Protein AF-A0ABD3U2C5-F1 (afdb_monomer_lite)

Sequence (299 aa):
MSDTEGASHTEGSKEGGGYVPHKVEIPHGGDENEARRAMEEARKRKEQQAAEAIAEYEEARRAEKEKETNDIEQLRQKREQRRQGRVDDEKRLQGQRAQEDARRKAEEEERKRKKQEEEEKRKAERERKRQEAMKRMGPKKPNYVITKKEDGEEVEEEEPKKEVKSKEQMEQEKRAILAQRIHPLELDSLDSAKLQEKAKSLHEHIRNLVSQQYDLQQTFQRLQYDMIEMAERARQMAKSRRALASAQVDESFDRLADKYTGAPPKIQVKSKYERDMDQQTFADKLRAFKKQMQNEDPQ

Radius of gyration: 50.18 Å; chains: 1; bounding box: 107×60×146 Å

pLDDT: mean 77.24, std 19.05, range [31.42, 97.5]

Foldseek 3Di:
DDDDDDDDDDDDDDDDDDDDDDDPDDPPDDDPPVVVVVVVVVVVVVVVVVVVVVVVVVVVVVVVVVVVVVVVVVVVVVVVVVVVVVVVVVVVVVVVVVVVVVVVVVVVVVVVVVVVVVVVVVVVVVVVVVVVVCVVVPDDDDPDDDDDDDDDDDDDPDDDPPDPPPPVNVVVVVVVVCPVVDDDDDDPPDDPVVVVVVVVVVVVVVVVVVVVVVVVVVVVVVVVVVVVVVVVVVVVVVVVVVVVVCQPFDPPDDPVCVVPVPDDTHGDPDDPPDDDDDPDDPVRVVVVVVVVVVVPPDD

Structure (mmCIF, N/CA/C/O backbone):
data_AF-A0ABD3U2C5-F1
#
_entry.id   AF-A0ABD3U2C5-F1
#
loop_
_atom_site.group_PDB
_atom_site.id
_atom_site.type_symbol
_atom_site.label_atom_id
_atom_site.label_alt_id
_atom_site.label_comp_id
_atom_site.label_asym_id
_atom_site.label_entity_id
_atom_site.label_seq_id
_atom_site.pdbx_PDB_ins_code
_atom_site.Cartn_x
_atom_site.Cartn_y
_atom_site.Cartn_z
_atom_site.occupancy
_atom_site.B_iso_or_equiv
_atom_site.auth_seq_id
_atom_site.auth_comp_id
_atom_site.auth_asym_id
_atom_site.auth_atom_id
_atom_site.pdbx_PDB_model_num
ATOM 1 N N . MET A 1 1 ? 39.229 -22.715 -34.558 1.00 46.19 1 MET A N 1
ATOM 2 C CA . MET A 1 1 ? 39.298 -23.869 -35.477 1.00 46.19 1 MET A CA 1
ATOM 3 C C . MET A 1 1 ? 39.039 -23.346 -36.874 1.00 46.19 1 MET A C 1
ATOM 5 O O . MET A 1 1 ? 38.146 -22.520 -36.997 1.00 46.19 1 MET A O 1
ATOM 9 N N . SER A 1 2 ? 39.834 -23.832 -37.829 1.00 42.22 2 SER A N 1
ATOM 10 C CA . SER A 1 2 ? 40.012 -23.425 -39.234 1.00 42.22 2 SER A CA 1
ATOM 11 C C . SER A 1 2 ? 40.926 -22.220 -39.470 1.00 42.22 2 SER A C 1
ATOM 13 O O . SER A 1 2 ? 40.484 -21.097 -39.706 1.00 42.22 2 SER A O 1
ATOM 15 N N . ASP A 1 3 ? 42.214 -22.543 -39.394 1.00 42.31 3 ASP A N 1
ATOM 16 C CA . ASP A 1 3 ? 43.357 -21.907 -40.039 1.00 42.31 3 ASP A CA 1
ATOM 17 C C . ASP A 1 3 ? 43.159 -21.745 -41.554 1.00 42.31 3 ASP A C 1
ATOM 19 O O . ASP A 1 3 ? 42.653 -22.657 -42.204 1.00 42.31 3 ASP A O 1
ATOM 23 N N . THR A 1 4 ? 43.661 -20.647 -42.123 1.00 48.84 4 THR A N 1
ATOM 24 C CA . THR A 1 4 ? 44.307 -20.681 -43.444 1.00 48.84 4 THR A CA 1
ATOM 25 C C . THR A 1 4 ? 45.455 -19.681 -43.464 1.00 48.84 4 THR A C 1
ATOM 27 O O . THR A 1 4 ? 45.284 -18.496 -43.177 1.00 48.84 4 THR A O 1
ATOM 30 N N . GLU A 1 5 ? 46.621 -20.238 -43.752 1.00 41.81 5 GLU A N 1
ATOM 31 C CA . GLU A 1 5 ? 47.969 -19.704 -43.653 1.00 41.81 5 GLU A CA 1
ATOM 32 C C . GLU A 1 5 ? 48.282 -18.635 -44.710 1.00 41.81 5 GLU A C 1
ATOM 34 O O . GLU A 1 5 ? 47.681 -18.575 -45.783 1.00 41.81 5 GLU A O 1
ATOM 39 N N . GLY A 1 6 ? 49.269 -17.792 -44.396 1.00 37.66 6 GLY A N 1
ATOM 40 C CA . GLY A 1 6 ? 49.874 -16.873 -45.348 1.00 37.66 6 GLY A CA 1
ATOM 41 C C . GLY A 1 6 ? 50.793 -17.579 -46.345 1.00 37.66 6 GLY A C 1
ATOM 42 O O . GLY A 1 6 ? 51.400 -18.602 -46.043 1.00 37.66 6 GLY A O 1
ATOM 43 N N . ALA A 1 7 ? 50.954 -16.973 -47.520 1.00 38.31 7 ALA A N 1
ATOM 44 C CA . ALA A 1 7 ? 52.012 -17.320 -48.458 1.00 38.31 7 ALA A CA 1
ATOM 45 C C . ALA A 1 7 ? 52.662 -16.038 -48.993 1.00 38.31 7 ALA A C 1
ATOM 47 O O . ALA A 1 7 ? 52.123 -15.339 -49.850 1.00 38.31 7 ALA A O 1
ATOM 48 N N . SER A 1 8 ? 53.837 -15.737 -48.445 1.00 37.31 8 SER A N 1
ATOM 49 C CA . SER A 1 8 ? 54.838 -14.834 -48.998 1.00 37.31 8 SER A CA 1
ATOM 50 C C . SER A 1 8 ? 55.438 -15.458 -50.262 1.00 37.31 8 SER A C 1
ATOM 52 O O . SER A 1 8 ? 55.924 -16.588 -50.241 1.00 37.31 8 SER A O 1
ATOM 54 N N . HIS A 1 9 ? 55.412 -14.730 -51.378 1.00 31.42 9 HIS A N 1
ATOM 55 C CA . HIS A 1 9 ? 56.110 -15.144 -52.593 1.00 31.42 9 HIS A CA 1
ATOM 56 C C . HIS A 1 9 ? 57.577 -14.715 -52.509 1.00 31.42 9 HIS A C 1
ATOM 58 O O . HIS A 1 9 ? 57.890 -13.534 -52.370 1.00 31.42 9 HIS A O 1
ATOM 64 N N . THR A 1 10 ? 58.458 -15.710 -52.540 1.00 37.62 10 THR A N 1
ATOM 65 C CA . THR A 1 10 ? 59.915 -15.594 -52.570 1.00 37.62 10 THR A CA 1
ATOM 66 C C . THR A 1 10 ? 60.385 -15.528 -54.022 1.00 37.62 10 THR A C 1
ATOM 68 O O . THR A 1 10 ? 59.966 -16.328 -54.857 1.00 37.62 10 THR A O 1
ATOM 71 N N . GLU A 1 11 ? 61.247 -14.557 -54.326 1.00 35.75 11 GLU A N 1
ATOM 72 C CA . GLU A 1 11 ? 61.911 -14.415 -55.622 1.00 35.75 11 GLU A CA 1
ATOM 73 C C . GLU A 1 11 ? 62.895 -15.574 -55.839 1.00 35.75 11 GLU A C 1
ATOM 75 O O . GLU A 1 11 ? 63.825 -15.781 -55.059 1.00 35.75 11 GLU A O 1
ATOM 80 N N . GLY A 1 12 ? 62.679 -16.339 -56.909 1.00 34.91 12 GLY A N 1
ATOM 81 C CA . GLY A 1 12 ? 63.563 -17.405 -57.360 1.00 34.91 12 GLY A CA 1
ATOM 82 C C . GLY A 1 12 ? 64.077 -17.115 -58.764 1.00 34.91 12 GLY A C 1
ATOM 83 O O . GLY A 1 12 ? 63.378 -17.351 -59.747 1.00 34.91 12 GLY A O 1
ATOM 84 N N . SER A 1 13 ? 65.315 -16.633 -58.852 1.00 40.41 13 SER A N 1
ATOM 85 C CA . SER A 1 13 ? 66.093 -16.523 -60.086 1.00 40.41 13 SER A CA 1
ATOM 86 C C . SER A 1 13 ? 66.406 -17.909 -60.656 1.00 40.41 13 SER A C 1
ATOM 88 O O . SER A 1 13 ? 67.058 -18.708 -59.983 1.00 40.41 13 SER A O 1
ATOM 90 N N . LYS A 1 14 ? 66.017 -18.183 -61.908 1.00 39.91 14 LYS A N 1
ATOM 91 C CA . LYS A 1 14 ? 66.643 -19.223 -62.741 1.00 39.91 14 LYS A CA 1
ATOM 92 C C . LYS A 1 14 ? 66.760 -18.780 -64.197 1.00 39.91 14 LYS A C 1
ATOM 94 O O . LYS A 1 14 ? 65.867 -18.162 -64.766 1.00 39.91 14 LYS A O 1
ATOM 99 N N . GLU A 1 15 ? 67.928 -19.097 -64.730 1.00 40.12 15 GLU A N 1
ATOM 100 C CA . GLU A 1 15 ? 68.518 -18.683 -65.993 1.00 40.12 15 GLU A CA 1
ATOM 101 C C . GLU A 1 15 ? 67.887 -19.346 -67.230 1.00 40.12 15 GLU A C 1
ATOM 103 O O . GLU A 1 15 ? 67.420 -20.480 -67.178 1.00 40.12 15 GLU A O 1
ATOM 108 N N . GLY A 1 16 ? 67.984 -18.635 -68.359 1.00 42.31 16 GLY A N 1
ATOM 109 C CA . GLY A 1 16 ? 68.470 -19.176 -69.633 1.00 42.31 16 GLY A CA 1
ATOM 110 C C . GLY A 1 16 ? 67.674 -20.291 -70.317 1.00 42.31 16 GLY A C 1
ATOM 111 O O . GLY A 1 16 ? 68.011 -21.463 -70.202 1.00 42.31 16 GLY A O 1
ATOM 112 N N . GLY A 1 17 ? 66.731 -19.910 -71.182 1.00 34.81 17 GLY A N 1
ATOM 113 C CA . GLY A 1 17 ? 66.174 -20.785 -72.216 1.00 34.81 17 GLY A CA 1
ATOM 114 C C . GLY A 1 17 ? 65.708 -19.962 -73.415 1.00 34.81 17 GLY A C 1
ATOM 115 O O . GLY A 1 17 ? 64.746 -19.208 -73.309 1.00 34.81 17 GLY A O 1
ATOM 116 N N . GLY A 1 18 ? 66.422 -20.052 -74.539 1.00 38.09 18 GLY A N 1
ATOM 117 C CA . GLY A 1 18 ? 66.121 -19.302 -75.760 1.00 38.09 18 GLY A CA 1
ATOM 118 C C . GLY A 1 18 ? 64.790 -19.722 -76.386 1.00 38.09 18 GLY A C 1
ATOM 119 O O . GLY A 1 18 ? 64.604 -20.885 -76.736 1.00 38.09 18 GLY A O 1
ATOM 120 N N . TYR A 1 19 ? 63.881 -18.760 -76.553 1.00 47.56 19 TYR A N 1
ATOM 121 C CA . TYR A 1 19 ? 62.621 -18.926 -77.273 1.00 47.56 19 TYR A CA 1
ATOM 122 C C . TYR A 1 19 ? 62.772 -18.400 -78.705 1.00 47.56 19 TYR A C 1
ATOM 124 O O . TYR A 1 19 ? 63.055 -17.221 -78.921 1.00 47.56 19 TYR A O 1
ATOM 132 N N . VAL A 1 20 ? 62.591 -19.284 -79.686 1.00 52.50 20 VAL A N 1
ATOM 133 C CA . VAL A 1 20 ? 62.496 -18.930 -81.108 1.00 52.50 20 VAL A CA 1
ATOM 134 C C . VAL A 1 20 ? 61.067 -18.435 -81.361 1.00 52.50 20 VAL A C 1
ATOM 136 O O . VAL A 1 20 ? 60.125 -19.170 -81.062 1.00 52.50 20 VAL A O 1
ATOM 139 N N . PRO A 1 21 ? 60.852 -17.215 -81.886 1.00 45.34 21 PRO A N 1
ATOM 140 C CA . PRO A 1 21 ? 59.507 -16.689 -82.055 1.00 45.34 21 PRO A CA 1
ATOM 141 C C . PRO A 1 21 ? 58.807 -17.422 -83.203 1.00 45.34 21 PRO A C 1
ATOM 143 O O . PRO A 1 21 ? 59.069 -17.164 -84.378 1.00 45.34 21 PRO A O 1
ATOM 146 N N . HIS A 1 22 ? 57.884 -18.326 -82.869 1.00 44.56 22 HIS A N 1
ATOM 147 C CA . HIS A 1 22 ? 56.912 -18.815 -83.838 1.00 44.56 22 HIS A CA 1
ATOM 148 C C . HIS A 1 22 ? 55.952 -17.662 -84.143 1.00 44.56 22 HIS A C 1
ATOM 150 O O . HIS A 1 22 ? 55.145 -17.260 -83.304 1.00 44.56 22 HIS A O 1
ATOM 156 N N . LYS A 1 23 ? 56.087 -17.090 -85.340 1.00 42.84 23 LYS A N 1
ATOM 157 C CA . LYS A 1 23 ? 55.168 -16.094 -85.893 1.00 42.84 23 LYS A CA 1
ATOM 158 C C . LYS A 1 23 ? 53.787 -16.754 -85.978 1.00 42.84 23 LYS A C 1
ATOM 160 O O . LYS A 1 23 ? 53.575 -17.624 -86.817 1.00 42.84 23 LYS A O 1
ATOM 165 N N . VAL A 1 24 ? 52.887 -16.411 -85.059 1.00 45.69 24 VAL A N 1
ATOM 166 C CA . VAL A 1 24 ? 51.457 -16.687 -85.213 1.00 45.69 24 VAL A CA 1
ATOM 167 C C . VAL A 1 24 ? 50.924 -15.524 -86.032 1.00 45.69 24 VAL A C 1
ATOM 169 O O . VAL A 1 24 ? 50.856 -14.395 -85.549 1.00 45.69 24 VAL A O 1
ATOM 172 N N . GLU A 1 25 ? 50.655 -15.778 -87.307 1.00 40.03 25 GLU A N 1
ATOM 173 C CA . GLU A 1 25 ? 49.983 -14.822 -88.179 1.00 40.03 25 GLU A CA 1
ATOM 174 C C . GLU A 1 25 ? 48.567 -14.608 -87.639 1.00 40.03 25 GLU A C 1
ATOM 176 O O . GLU A 1 25 ? 47.694 -15.465 -87.761 1.00 40.03 25 GLU A O 1
ATOM 181 N N . ILE A 1 26 ? 48.360 -13.472 -86.972 1.00 47.84 26 ILE A N 1
ATOM 182 C CA . ILE A 1 26 ? 47.027 -12.980 -86.639 1.00 47.84 26 ILE A CA 1
ATOM 183 C C . ILE A 1 26 ? 46.438 -12.447 -87.950 1.00 47.84 26 ILE A C 1
ATOM 185 O O . ILE A 1 26 ? 47.031 -11.534 -88.533 1.00 47.84 26 ILE A O 1
ATOM 189 N N . PRO A 1 27 ? 45.299 -12.967 -88.436 1.00 41.34 27 PRO A N 1
ATOM 190 C CA . PRO A 1 27 ? 44.640 -12.395 -89.598 1.00 41.34 27 PRO A CA 1
ATOM 191 C C . PRO A 1 27 ? 44.133 -10.990 -89.237 1.00 41.34 27 PRO A C 1
ATOM 193 O O . PRO A 1 27 ? 43.142 -10.829 -88.528 1.00 41.34 27 PRO A O 1
ATOM 196 N N . HIS A 1 28 ? 44.842 -9.959 -89.700 1.00 45.81 28 HIS A N 1
ATOM 197 C CA . HIS A 1 28 ? 44.345 -8.585 -89.761 1.00 45.81 28 HIS A CA 1
ATOM 198 C C . HIS A 1 28 ? 43.358 -8.485 -90.923 1.00 45.81 28 HIS A C 1
ATOM 200 O O . HIS A 1 28 ? 43.751 -8.406 -92.086 1.00 45.81 28 HIS A O 1
ATOM 206 N N . GLY A 1 29 ? 42.070 -8.521 -90.598 1.00 43.91 29 GLY A N 1
ATOM 207 C CA . GLY A 1 29 ? 40.996 -8.390 -91.574 1.00 43.91 29 GLY A CA 1
ATOM 208 C C . GLY A 1 29 ? 39.627 -8.403 -90.908 1.00 43.91 29 GLY A C 1
ATOM 209 O O . GLY A 1 29 ? 38.891 -9.374 -91.040 1.00 43.91 29 GLY A O 1
ATOM 210 N N . GLY A 1 30 ? 39.310 -7.340 -90.169 1.00 43.00 30 GLY A N 1
ATOM 211 C CA . GLY A 1 30 ? 37.985 -7.090 -89.600 1.00 43.00 30 GLY A CA 1
ATOM 212 C C . GLY A 1 30 ? 38.007 -5.834 -88.730 1.00 43.00 30 GLY A C 1
ATOM 213 O O . GLY A 1 30 ? 38.719 -5.802 -87.733 1.00 43.00 30 GLY A O 1
ATOM 214 N N . ASP A 1 31 ? 37.283 -4.800 -89.156 1.00 53.53 31 ASP A N 1
ATOM 215 C CA . ASP A 1 31 ? 37.248 -3.424 -88.645 1.00 53.53 31 ASP A CA 1
ATOM 216 C C . ASP A 1 31 ? 37.565 -3.237 -87.144 1.00 53.53 31 ASP A C 1
ATOM 218 O O . ASP A 1 31 ? 36.697 -3.309 -86.270 1.00 53.53 31 ASP A O 1
ATOM 222 N N . GLU A 1 32 ? 38.817 -2.870 -86.837 1.00 55.44 32 GLU A N 1
ATOM 223 C CA . GLU A 1 32 ? 39.298 -2.535 -85.481 1.00 55.44 32 GLU A CA 1
ATOM 224 C C . GLU A 1 32 ? 38.463 -1.430 -84.804 1.00 55.44 32 GLU A C 1
ATOM 226 O O . GLU A 1 32 ? 38.427 -1.299 -83.578 1.00 55.44 32 GLU A O 1
ATOM 231 N N . ASN A 1 33 ? 37.755 -0.637 -85.608 1.00 63.47 33 ASN A N 1
ATOM 232 C CA . ASN A 1 33 ? 36.888 0.446 -85.172 1.00 63.47 33 ASN A CA 1
ATOM 233 C C . ASN A 1 33 ? 35.509 -0.052 -84.687 1.00 63.47 33 ASN A C 1
ATOM 235 O O . ASN A 1 33 ? 34.929 0.558 -83.790 1.00 63.47 33 ASN A O 1
ATOM 239 N N . GLU A 1 34 ? 34.996 -1.166 -85.221 1.00 65.81 34 GLU A N 1
ATOM 240 C CA . GLU A 1 34 ? 33.729 -1.775 -84.782 1.00 65.81 34 GLU A CA 1
ATOM 241 C C . GLU A 1 34 ? 33.920 -2.642 -83.535 1.00 65.81 34 GLU A C 1
ATOM 243 O O . GLU A 1 34 ? 33.169 -2.505 -82.569 1.00 65.81 34 GLU A O 1
ATOM 248 N N . ALA A 1 35 ? 34.982 -3.454 -83.487 1.00 71.12 35 ALA A N 1
ATOM 249 C CA . ALA A 1 35 ? 35.299 -4.269 -82.311 1.00 71.12 35 ALA A CA 1
ATOM 250 C C . ALA A 1 35 ? 35.596 -3.406 -81.068 1.00 71.12 35 ALA A C 1
ATOM 252 O O . ALA A 1 35 ? 35.169 -3.727 -79.954 1.00 71.12 35 ALA A O 1
ATOM 253 N N . ARG A 1 36 ? 36.276 -2.265 -81.249 1.00 73.25 36 ARG A N 1
ATOM 254 C CA . ARG A 1 36 ? 36.536 -1.302 -80.169 1.00 73.25 36 ARG A CA 1
ATOM 255 C C . ARG A 1 36 ? 35.259 -0.603 -79.691 1.00 73.25 36 ARG A C 1
ATOM 257 O O . ARG A 1 36 ? 35.102 -0.437 -78.482 1.00 73.25 36 ARG A O 1
ATOM 264 N N . ARG A 1 37 ? 34.333 -0.255 -80.596 1.00 74.38 37 ARG A N 1
ATOM 265 C CA . ARG A 1 37 ? 33.011 0.291 -80.230 1.00 74.38 37 ARG A CA 1
ATOM 266 C C . ARG A 1 37 ? 32.158 -0.732 -79.481 1.00 74.38 37 ARG A C 1
ATOM 268 O O . ARG A 1 37 ? 31.615 -0.394 -78.436 1.00 74.38 37 ARG A O 1
ATOM 275 N N . ALA A 1 38 ? 32.126 -1.986 -79.932 1.00 79.88 38 ALA A N 1
ATOM 276 C CA . ALA A 1 38 ? 31.394 -3.061 -79.260 1.00 79.88 38 ALA A CA 1
ATOM 277 C C . ALA A 1 38 ? 31.927 -3.336 -77.838 1.00 79.88 38 ALA A C 1
ATOM 279 O O . ALA A 1 38 ? 31.153 -3.534 -76.900 1.00 79.88 38 ALA A O 1
ATOM 280 N N . MET A 1 39 ? 33.250 -3.290 -77.642 1.00 81.88 39 MET A N 1
ATOM 281 C CA . MET A 1 39 ? 33.871 -3.411 -76.315 1.00 81.88 39 MET A CA 1
ATOM 282 C C . MET A 1 39 ? 33.571 -2.205 -75.411 1.00 81.88 39 MET A C 1
ATOM 284 O O . MET A 1 39 ? 33.362 -2.374 -74.207 1.00 81.88 39 MET A O 1
ATOM 288 N N . GLU A 1 40 ? 33.522 -0.992 -75.966 1.00 81.19 40 GLU A N 1
ATOM 289 C CA . GLU A 1 40 ? 33.157 0.218 -75.222 1.00 81.19 40 GLU A CA 1
ATOM 290 C C . GLU A 1 40 ? 31.676 0.213 -74.807 1.00 81.19 40 GLU A C 1
ATOM 292 O O . GLU A 1 40 ? 31.359 0.536 -73.662 1.00 81.19 40 GLU A O 1
ATOM 297 N N . GLU A 1 41 ? 30.772 -0.223 -75.686 1.00 84.06 41 GLU A N 1
ATOM 298 C CA . GLU A 1 41 ? 29.350 -0.410 -75.372 1.00 84.06 41 GLU A CA 1
ATOM 299 C C . GLU A 1 41 ? 29.135 -1.493 -74.310 1.00 84.06 41 GLU A C 1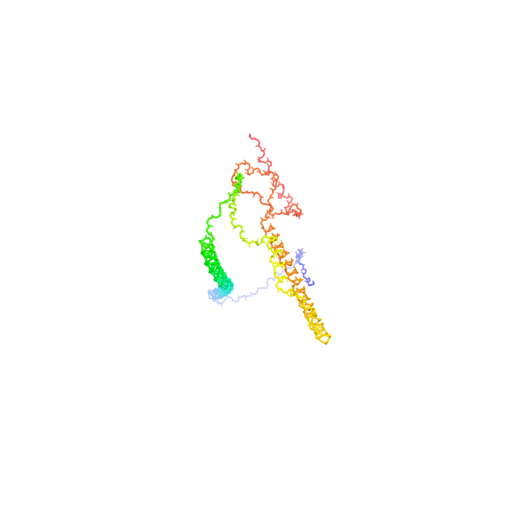
ATOM 301 O O . GLU A 1 41 ? 28.379 -1.289 -73.358 1.00 84.06 41 GLU A O 1
ATOM 306 N N . ALA A 1 42 ? 29.858 -2.615 -74.393 1.00 85.00 42 ALA A N 1
ATOM 307 C CA . ALA A 1 42 ? 29.821 -3.654 -73.367 1.00 85.00 42 ALA A CA 1
ATOM 308 C C . ALA A 1 42 ? 30.337 -3.149 -72.007 1.00 85.00 42 ALA A C 1
ATOM 310 O O . ALA A 1 42 ? 29.786 -3.511 -70.963 1.00 85.00 42 ALA A O 1
ATOM 311 N N . ARG A 1 43 ? 31.365 -2.287 -71.996 1.00 85.19 43 ARG A N 1
ATOM 312 C CA . ARG A 1 43 ? 31.869 -1.643 -70.773 1.00 85.19 43 ARG A CA 1
ATOM 313 C C . ARG A 1 43 ? 30.842 -0.671 -70.187 1.00 85.19 43 ARG A C 1
ATOM 315 O O . ARG A 1 43 ? 30.583 -0.755 -68.991 1.00 85.19 43 ARG A O 1
ATOM 322 N N . LYS A 1 44 ? 30.216 0.174 -71.014 1.00 88.94 44 LYS A N 1
ATOM 323 C CA . LYS A 1 44 ? 29.143 1.091 -70.584 1.00 88.94 44 LYS A CA 1
ATOM 324 C C . LYS A 1 44 ? 27.941 0.336 -70.022 1.00 88.94 44 LYS A C 1
ATOM 326 O O . LYS A 1 44 ? 27.417 0.724 -68.987 1.00 88.94 44 LYS A O 1
ATOM 331 N N . ARG A 1 45 ? 27.552 -0.788 -70.632 1.00 87.56 45 ARG A N 1
ATOM 332 C CA . ARG A 1 45 ? 26.463 -1.638 -70.126 1.00 87.56 45 ARG A CA 1
ATOM 333 C C . ARG A 1 45 ? 26.791 -2.258 -68.765 1.00 87.56 45 ARG A C 1
ATOM 335 O O . ARG A 1 45 ? 25.929 -2.292 -67.897 1.00 87.56 45 ARG A O 1
ATOM 342 N N . LYS A 1 46 ? 28.028 -2.722 -68.556 1.00 89.44 46 LYS A N 1
ATOM 343 C CA . LYS A 1 46 ? 28.475 -3.234 -67.246 1.00 89.44 46 LYS A CA 1
ATOM 344 C C . LYS A 1 46 ? 28.534 -2.137 -66.184 1.00 89.44 46 LYS A C 1
ATOM 346 O O . LYS A 1 46 ? 28.185 -2.389 -65.038 1.00 89.44 46 LYS A O 1
ATOM 351 N N . GLU A 1 47 ? 28.961 -0.935 -66.560 1.00 89.31 47 GLU A N 1
ATOM 352 C CA . GLU A 1 47 ? 28.990 0.229 -65.670 1.00 89.31 47 GLU A CA 1
ATOM 353 C C . GLU A 1 47 ? 27.576 0.680 -65.279 1.00 89.31 47 GLU A C 1
ATOM 355 O O . GLU A 1 47 ? 27.324 0.916 -64.103 1.00 89.31 47 GLU A O 1
ATOM 360 N N . GLN A 1 48 ? 26.634 0.694 -66.227 1.00 90.06 48 GLN A N 1
ATOM 361 C CA . GLN A 1 48 ? 25.215 0.948 -65.960 1.00 90.06 48 GLN A CA 1
ATOM 362 C C . GLN A 1 48 ? 24.610 -0.113 -65.036 1.00 90.06 48 GLN A C 1
ATOM 364 O O . GLN A 1 48 ? 24.002 0.244 -64.037 1.00 90.06 48 GLN A O 1
ATOM 369 N N . GLN A 1 49 ? 24.856 -1.402 -65.292 1.00 89.81 49 GLN A N 1
ATOM 370 C CA . GLN A 1 49 ? 24.391 -2.486 -64.415 1.00 89.81 49 GLN A CA 1
ATOM 371 C C . GLN A 1 49 ? 24.975 -2.392 -62.998 1.00 89.81 49 GLN A C 1
ATOM 373 O O . GLN A 1 49 ? 24.276 -2.650 -62.022 1.00 89.81 49 GLN A O 1
ATOM 378 N N . ALA A 1 50 ? 26.250 -2.011 -62.864 1.00 91.31 50 ALA A N 1
ATOM 379 C CA . ALA A 1 50 ? 26.867 -1.793 -61.559 1.00 91.31 50 ALA A CA 1
ATOM 380 C C . ALA A 1 50 ? 26.276 -0.565 -60.844 1.00 91.31 50 ALA A C 1
ATOM 382 O O . ALA A 1 50 ? 26.036 -0.621 -59.640 1.00 91.31 50 ALA A O 1
ATOM 383 N N . ALA A 1 51 ? 26.012 0.523 -61.572 1.00 92.75 51 ALA A N 1
ATOM 384 C CA . ALA A 1 51 ? 25.380 1.721 -61.028 1.00 92.75 51 ALA A CA 1
ATOM 385 C C . ALA A 1 51 ? 23.931 1.460 -60.582 1.00 92.75 51 ALA A C 1
ATOM 387 O O . ALA A 1 51 ? 23.547 1.886 -59.496 1.00 92.75 51 ALA A O 1
ATOM 388 N N . GLU A 1 52 ? 23.155 0.715 -61.372 1.00 92.44 52 GLU A N 1
ATOM 389 C CA . GLU A 1 52 ? 21.794 0.282 -61.030 1.00 92.44 52 GLU A CA 1
ATOM 390 C C . GLU A 1 52 ? 21.788 -0.609 -59.781 1.00 92.44 52 GLU A C 1
ATOM 392 O O . GLU A 1 52 ? 21.017 -0.357 -58.859 1.00 92.44 52 GLU A O 1
ATOM 397 N N . ALA A 1 53 ? 22.707 -1.577 -59.685 1.00 92.38 53 ALA A N 1
ATOM 398 C CA . ALA A 1 53 ? 22.826 -2.438 -58.507 1.00 92.38 53 ALA A CA 1
ATOM 399 C C . ALA A 1 53 ? 23.199 -1.660 -57.229 1.00 92.38 53 ALA A C 1
ATOM 401 O O . ALA A 1 53 ? 22.716 -1.975 -56.140 1.00 92.38 53 ALA A O 1
ATOM 402 N N . ILE A 1 54 ? 24.050 -0.632 -57.341 1.00 92.75 54 ILE A N 1
ATOM 403 C CA . ILE A 1 54 ? 24.390 0.249 -56.213 1.00 92.75 54 ILE A CA 1
ATOM 404 C C . ILE A 1 54 ? 23.179 1.100 -55.812 1.00 92.75 54 ILE A C 1
ATOM 406 O O . ILE A 1 54 ? 22.896 1.220 -54.620 1.00 92.75 54 ILE A O 1
ATOM 410 N N . ALA A 1 55 ? 22.448 1.658 -56.780 1.00 94.19 55 ALA A N 1
ATOM 411 C CA . ALA A 1 55 ? 21.255 2.458 -56.518 1.00 94.19 55 ALA A CA 1
ATOM 412 C C . ALA A 1 55 ? 20.154 1.635 -55.826 1.00 94.19 55 ALA A C 1
ATOM 414 O O . ALA A 1 55 ? 19.610 2.074 -54.814 1.00 94.19 55 ALA A O 1
ATOM 415 N N . GLU A 1 56 ? 19.894 0.412 -56.297 1.00 93.00 56 GLU A N 1
ATOM 416 C CA . GLU A 1 56 ? 18.927 -0.504 -55.681 1.00 93.00 56 GLU A CA 1
ATOM 417 C C . GLU A 1 56 ? 19.338 -0.883 -54.247 1.00 93.00 56 GLU A C 1
ATOM 419 O O . GLU A 1 56 ? 18.510 -0.888 -53.333 1.00 93.00 56 GLU A O 1
ATOM 424 N N . TYR A 1 57 ? 20.634 -1.117 -54.003 1.00 93.12 57 TYR A N 1
ATOM 425 C CA . TYR A 1 57 ? 21.154 -1.368 -52.656 1.00 93.12 57 TYR A CA 1
ATOM 426 C C . TYR A 1 57 ? 20.994 -0.155 -51.723 1.00 93.12 57 TYR A C 1
ATOM 428 O O . TYR A 1 57 ? 20.637 -0.306 -50.549 1.00 93.12 57 TYR A O 1
ATOM 436 N N . GLU A 1 58 ? 21.235 1.061 -52.218 1.00 92.62 58 GLU A N 1
ATOM 437 C CA . GLU A 1 58 ? 21.012 2.282 -51.444 1.00 92.62 58 GLU A CA 1
ATOM 438 C C . GLU A 1 58 ? 19.534 2.499 -51.109 1.00 92.62 58 GLU A C 1
ATOM 440 O O . GLU A 1 58 ? 19.221 2.868 -49.974 1.00 92.62 58 GLU A O 1
ATOM 445 N N . GLU A 1 59 ? 18.630 2.263 -52.059 1.00 94.44 59 GLU A N 1
ATOM 446 C CA . GLU A 1 59 ? 17.185 2.362 -51.843 1.00 94.44 59 GLU A CA 1
ATOM 447 C C . GLU A 1 59 ? 16.690 1.322 -50.839 1.00 94.44 59 GLU A C 1
ATOM 449 O O . GLU A 1 59 ? 15.983 1.680 -49.893 1.00 94.44 59 GLU A O 1
ATOM 454 N N . ALA A 1 60 ? 17.134 0.068 -50.955 1.00 93.62 60 ALA A N 1
ATOM 455 C CA . ALA A 1 60 ? 16.822 -0.979 -49.986 1.00 93.62 60 ALA A CA 1
ATOM 456 C C . ALA A 1 60 ? 17.279 -0.592 -48.570 1.00 93.62 60 ALA A C 1
ATOM 458 O O . ALA A 1 60 ? 16.525 -0.730 -47.604 1.00 93.62 60 ALA A O 1
ATOM 459 N N . ARG A 1 61 ? 18.482 -0.017 -48.443 1.00 94.31 61 ARG A N 1
ATOM 460 C CA . ARG A 1 61 ? 19.025 0.436 -47.157 1.00 94.31 61 ARG A CA 1
ATOM 461 C C . ARG A 1 61 ? 18.293 1.655 -46.594 1.00 94.31 61 ARG A C 1
ATOM 463 O O . ARG A 1 61 ? 18.189 1.797 -45.376 1.00 94.31 61 ARG A O 1
ATOM 470 N N . ARG A 1 62 ? 17.798 2.557 -47.448 1.00 95.06 62 ARG A N 1
ATOM 471 C CA . ARG A 1 62 ? 16.941 3.677 -47.019 1.00 95.06 62 ARG A CA 1
ATOM 472 C C . ARG A 1 62 ? 15.592 3.163 -46.525 1.00 95.06 62 ARG A C 1
ATOM 474 O O . ARG A 1 62 ? 15.182 3.554 -45.438 1.00 95.06 62 ARG A O 1
ATOM 481 N N . ALA A 1 63 ? 14.968 2.243 -47.258 1.00 95.56 63 ALA A N 1
ATOM 482 C CA . ALA A 1 63 ? 13.699 1.634 -46.873 1.00 95.56 63 ALA A CA 1
ATOM 483 C C . ALA A 1 63 ? 13.806 0.838 -45.561 1.00 95.56 63 ALA A C 1
ATOM 485 O O . ALA A 1 63 ? 12.889 0.864 -44.744 1.00 95.56 63 ALA A O 1
ATOM 486 N N . GLU A 1 64 ? 14.923 0.144 -45.327 1.00 93.12 64 GLU A N 1
ATOM 487 C CA . GLU A 1 64 ? 15.179 -0.560 -44.065 1.00 93.12 64 GLU A CA 1
ATOM 488 C C . GLU A 1 64 ? 15.304 0.414 -42.887 1.00 93.12 64 GLU A C 1
ATOM 490 O O . GLU A 1 64 ? 14.626 0.242 -41.875 1.00 93.12 64 GLU A O 1
ATOM 495 N N . LYS A 1 65 ? 16.090 1.487 -43.045 1.00 94.00 65 LYS A N 1
ATOM 496 C CA . LYS A 1 65 ? 16.203 2.542 -42.028 1.00 94.00 65 LYS A CA 1
ATOM 497 C C . LYS A 1 65 ? 14.863 3.207 -41.742 1.00 94.00 65 LYS A C 1
ATOM 499 O O . LYS A 1 65 ? 14.560 3.452 -40.584 1.00 94.00 65 LYS A O 1
ATOM 504 N N . GLU A 1 66 ? 14.071 3.488 -42.773 1.00 95.75 66 GLU A N 1
ATOM 505 C CA . GLU A 1 66 ? 12.754 4.107 -42.620 1.00 95.75 66 GLU A CA 1
ATOM 506 C C . GLU A 1 66 ? 11.789 3.201 -41.839 1.00 95.75 66 GLU A C 1
ATOM 508 O O . GLU A 1 66 ? 11.085 3.660 -40.936 1.00 95.75 66 GLU A O 1
ATOM 513 N N . LYS A 1 67 ? 11.799 1.891 -42.119 1.00 95.62 67 LYS A N 1
ATOM 514 C CA . LYS A 1 67 ? 11.033 0.902 -41.346 1.00 95.62 67 LYS A CA 1
ATOM 515 C C . LYS A 1 67 ? 11.487 0.855 -39.891 1.00 95.62 67 LYS A C 1
ATOM 517 O O . LYS A 1 67 ? 10.648 0.935 -38.999 1.00 95.62 67 LYS A O 1
ATOM 522 N N . GLU A 1 68 ? 12.795 0.799 -39.646 1.00 91.25 68 GLU A N 1
ATOM 523 C CA . GLU A 1 68 ? 13.346 0.794 -38.288 1.00 91.25 68 GLU A CA 1
ATOM 524 C C . GLU A 1 68 ? 12.982 2.080 -37.526 1.00 91.25 68 GLU A C 1
ATOM 526 O O . GLU A 1 68 ? 12.565 2.023 -36.367 1.00 91.25 68 GLU A O 1
ATOM 531 N N . THR A 1 69 ? 13.059 3.248 -38.174 1.00 93.06 69 THR A N 1
ATOM 532 C CA . THR A 1 69 ? 12.654 4.516 -37.554 1.00 93.06 69 THR A CA 1
ATOM 533 C C . THR A 1 69 ? 11.166 4.543 -37.235 1.00 93.06 69 THR A C 1
ATOM 535 O O . THR A 1 69 ? 10.799 4.929 -36.124 1.00 93.06 69 THR A O 1
ATOM 538 N N . ASN A 1 70 ? 10.317 4.069 -38.150 1.00 95.31 70 ASN A N 1
ATOM 539 C CA . ASN A 1 70 ? 8.872 4.010 -37.943 1.00 95.31 70 ASN A CA 1
ATOM 540 C C . ASN A 1 70 ? 8.510 3.067 -36.785 1.00 95.31 70 ASN A C 1
ATOM 542 O O . ASN A 1 70 ? 7.691 3.420 -35.935 1.00 95.31 70 ASN A O 1
ATOM 546 N N . ASP A 1 71 ? 9.162 1.908 -36.685 1.00 93.31 71 ASP A N 1
ATOM 547 C CA . ASP A 1 71 ? 8.956 0.965 -35.582 1.00 93.31 71 ASP A CA 1
ATOM 548 C C . ASP A 1 71 ? 9.400 1.561 -34.236 1.00 93.31 71 ASP A C 1
ATOM 550 O O . ASP A 1 71 ? 8.687 1.464 -33.229 1.00 93.31 71 ASP A O 1
ATOM 554 N N . ILE A 1 72 ? 10.547 2.251 -34.203 1.00 92.94 72 ILE A N 1
ATOM 555 C CA . ILE A 1 72 ? 11.022 2.958 -33.005 1.00 92.94 72 ILE A CA 1
ATOM 556 C C . ILE A 1 72 ? 10.030 4.052 -32.591 1.00 92.94 72 ILE A C 1
ATOM 558 O O . ILE A 1 72 ? 9.735 4.199 -31.398 1.00 92.94 72 ILE A O 1
ATOM 562 N N . GLU A 1 73 ? 9.497 4.816 -33.541 1.00 95.50 73 GLU A N 1
ATOM 563 C CA . GLU A 1 73 ? 8.503 5.855 -33.276 1.00 95.50 73 GLU A CA 1
ATOM 564 C C . GLU A 1 73 ? 7.194 5.277 -32.736 1.00 95.50 73 GLU A C 1
ATOM 566 O O . GLU A 1 73 ? 6.696 5.757 -31.713 1.00 95.50 73 GLU A O 1
ATOM 571 N N . GLN A 1 74 ? 6.680 4.194 -33.322 1.00 95.50 74 GLN A N 1
ATOM 572 C CA . GLN A 1 74 ? 5.490 3.504 -32.818 1.00 95.50 74 GLN A CA 1
ATOM 573 C C . GLN A 1 74 ? 5.697 2.975 -31.392 1.00 95.50 74 GLN A C 1
ATOM 575 O O . GLN A 1 74 ? 4.829 3.129 -30.524 1.00 95.50 74 GLN A O 1
ATOM 580 N N . LEU A 1 75 ? 6.866 2.397 -31.098 1.00 94.94 75 LEU A N 1
ATOM 581 C CA . LEU A 1 75 ? 7.204 1.931 -29.751 1.00 94.94 75 LEU A CA 1
ATOM 582 C C . LEU A 1 75 ? 7.292 3.088 -28.746 1.00 94.94 75 LEU A C 1
ATOM 584 O O . LEU A 1 75 ? 6.818 2.953 -27.609 1.00 94.94 75 LEU A O 1
ATOM 588 N N . ARG A 1 76 ? 7.854 4.234 -29.153 1.00 94.25 76 ARG A N 1
ATOM 589 C CA . ARG A 1 76 ? 7.891 5.461 -28.341 1.00 94.25 76 ARG A CA 1
ATOM 590 C C . ARG A 1 76 ? 6.486 5.992 -28.074 1.00 94.25 76 ARG A C 1
ATOM 592 O O . ARG A 1 76 ? 6.160 6.223 -26.910 1.00 94.25 76 ARG A O 1
ATOM 599 N N . GLN A 1 77 ? 5.637 6.093 -29.096 1.00 94.88 77 GLN A N 1
ATOM 600 C CA . GLN A 1 77 ? 4.243 6.524 -28.952 1.00 94.88 77 GLN A CA 1
ATOM 601 C C . GLN A 1 77 ? 3.465 5.597 -28.012 1.00 94.88 77 GLN A C 1
ATOM 603 O O . GLN A 1 77 ? 2.824 6.065 -27.074 1.00 94.88 77 GLN A O 1
ATOM 608 N N . LYS A 1 78 ? 3.594 4.274 -28.162 1.00 95.50 78 LYS A N 1
ATOM 609 C CA . LYS A 1 78 ? 2.939 3.295 -27.277 1.00 95.50 78 LYS A CA 1
ATOM 610 C C . LYS A 1 78 ? 3.445 3.378 -25.834 1.00 95.50 78 LYS A C 1
ATOM 612 O O . LYS A 1 78 ? 2.694 3.157 -24.881 1.00 95.50 78 LYS A O 1
ATOM 617 N N . ARG A 1 79 ? 4.732 3.677 -25.631 1.00 90.31 79 ARG A N 1
ATOM 618 C CA . ARG A 1 79 ? 5.294 3.921 -24.293 1.00 90.31 79 ARG A CA 1
ATOM 619 C C . ARG A 1 79 ? 4.730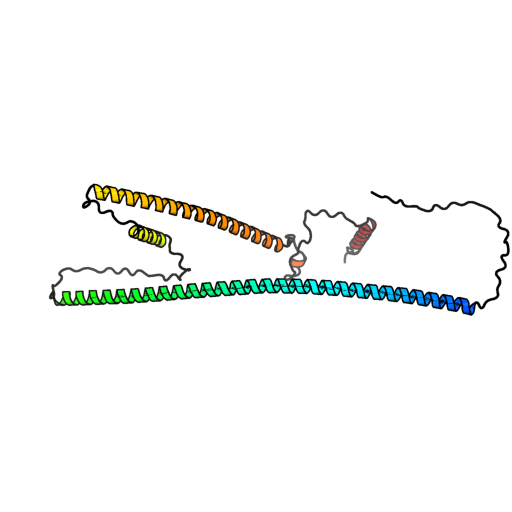 5.200 -23.678 1.00 90.31 79 ARG A C 1
ATOM 621 O O . ARG A 1 79 ? 4.390 5.164 -22.496 1.00 90.31 79 ARG A O 1
ATOM 628 N N . GLU A 1 80 ? 4.608 6.268 -24.458 1.00 93.69 80 GLU A N 1
ATOM 629 C CA . GLU A 1 80 ? 4.055 7.540 -23.995 1.00 93.69 80 GLU A CA 1
ATOM 630 C C . GLU A 1 80 ? 2.558 7.423 -23.692 1.00 93.69 80 GLU A C 1
ATOM 632 O O . GLU A 1 80 ? 2.136 7.816 -22.612 1.00 93.69 80 GLU A O 1
ATOM 637 N N . GLN A 1 81 ? 1.777 6.737 -24.530 1.00 94.69 81 GLN A N 1
ATOM 638 C CA . GLN A 1 81 ? 0.369 6.428 -24.251 1.00 94.69 81 GLN A CA 1
ATOM 639 C C . GLN A 1 81 ? 0.201 5.633 -22.948 1.00 94.69 81 GLN A C 1
ATOM 641 O O . GLN A 1 81 ? -0.634 5.967 -22.113 1.00 94.69 81 GLN A O 1
ATOM 646 N N . ARG A 1 82 ? 1.044 4.618 -22.698 1.00 92.25 82 ARG A N 1
ATOM 647 C CA . ARG A 1 82 ? 1.039 3.889 -21.410 1.00 92.25 82 ARG A CA 1
ATOM 648 C C . ARG A 1 82 ? 1.477 4.750 -20.227 1.00 92.25 82 ARG A C 1
ATOM 650 O O . ARG A 1 82 ? 1.158 4.436 -19.082 1.00 92.25 82 ARG A O 1
ATOM 657 N N . ARG A 1 83 ? 2.292 5.779 -20.454 1.00 94.38 83 ARG A N 1
ATOM 658 C CA . ARG A 1 83 ? 2.679 6.733 -19.411 1.00 94.38 83 ARG A CA 1
ATOM 659 C C . ARG A 1 83 ? 1.517 7.676 -19.110 1.00 94.38 83 ARG A C 1
ATOM 661 O O . ARG A 1 83 ? 1.186 7.822 -17.942 1.00 94.38 83 ARG A O 1
ATOM 668 N N . GLN A 1 84 ? 0.886 8.230 -20.139 1.00 91.06 84 GLN A N 1
ATOM 669 C CA . GLN A 1 84 ? -0.289 9.091 -20.026 1.00 91.06 84 GLN A CA 1
ATOM 670 C C . GLN A 1 84 ? -1.448 8.360 -19.349 1.00 91.06 84 GLN A C 1
ATOM 672 O O . GLN A 1 84 ? -1.933 8.844 -18.338 1.00 91.06 84 GLN A O 1
ATOM 677 N N . GLY A 1 85 ? -1.773 7.133 -19.772 1.00 92.38 85 GLY A N 1
ATOM 678 C CA . GLY A 1 85 ? -2.817 6.332 -19.123 1.00 92.38 85 GLY A CA 1
ATOM 679 C C . GLY A 1 85 ? -2.567 6.101 -17.628 1.00 92.38 85 GLY A C 1
ATOM 680 O O . GLY A 1 85 ? -3.482 6.235 -16.826 1.00 92.38 85 GLY A O 1
ATOM 681 N N . ARG A 1 86 ? -1.312 5.855 -17.221 1.00 91.88 86 ARG A N 1
ATOM 682 C CA . ARG A 1 86 ? -0.957 5.742 -15.793 1.00 91.88 86 ARG A CA 1
ATOM 683 C C . ARG A 1 86 ? -1.144 7.055 -15.035 1.00 91.88 86 ARG A C 1
ATOM 685 O O . ARG A 1 86 ? -1.630 7.028 -13.912 1.00 91.88 86 ARG A O 1
ATOM 692 N N . VAL A 1 87 ? -0.765 8.181 -15.640 1.00 92.38 87 VAL A N 1
ATOM 693 C CA . VAL A 1 87 ? -0.947 9.513 -15.042 1.00 92.38 87 VAL A CA 1
ATOM 694 C C . VAL A 1 87 ? -2.432 9.859 -14.920 1.00 92.38 87 VAL A C 1
ATOM 696 O O . VAL A 1 87 ? -2.844 10.406 -13.900 1.00 92.38 87 VAL A O 1
ATOM 699 N N . ASP A 1 88 ? -3.241 9.528 -15.923 1.00 92.75 88 ASP A N 1
ATOM 700 C CA . ASP A 1 88 ? -4.676 9.809 -15.924 1.00 92.75 88 ASP A CA 1
ATOM 701 C C . ASP A 1 88 ? -5.425 8.932 -14.913 1.00 92.75 88 ASP A C 1
ATOM 703 O O . ASP A 1 88 ? -6.269 9.436 -14.169 1.00 92.75 88 ASP A O 1
ATOM 707 N N . ASP A 1 89 ? -5.068 7.649 -14.803 1.00 90.19 89 ASP A N 1
ATOM 708 C CA . ASP A 1 89 ? -5.602 6.762 -13.768 1.00 90.19 89 ASP A CA 1
ATOM 709 C C . ASP A 1 89 ? -5.204 7.212 -12.357 1.00 90.19 89 ASP A C 1
ATOM 711 O O . ASP A 1 89 ? -6.044 7.220 -11.454 1.00 90.19 89 ASP A O 1
ATOM 715 N N . GLU A 1 90 ? -3.954 7.642 -12.160 1.00 90.75 90 GLU A N 1
ATOM 716 C CA . GLU A 1 90 ? -3.484 8.180 -10.881 1.00 90.75 90 GLU A CA 1
ATOM 717 C C . GLU A 1 90 ? -4.224 9.472 -10.511 1.00 90.75 90 GLU A C 1
ATOM 719 O O . GLU A 1 90 ? -4.721 9.591 -9.391 1.00 90.75 90 GLU A O 1
ATOM 724 N N . LYS A 1 91 ? -4.399 10.400 -11.461 1.00 93.88 91 LYS A N 1
ATOM 725 C CA . LYS A 1 91 ? -5.200 11.619 -11.262 1.00 93.88 91 LYS A CA 1
ATOM 726 C C . LYS A 1 91 ? -6.657 11.305 -10.943 1.00 93.88 91 LYS A C 1
ATOM 728 O O . LYS A 1 91 ? -7.232 11.940 -10.060 1.00 93.88 91 LYS A O 1
ATOM 733 N N . ARG A 1 92 ? -7.262 10.328 -11.624 1.00 93.38 92 ARG A N 1
ATOM 734 C CA . ARG A 1 92 ? -8.644 9.902 -11.364 1.00 93.38 92 ARG A CA 1
ATOM 735 C C . ARG A 1 92 ? -8.787 9.324 -9.958 1.00 93.38 92 ARG A C 1
ATOM 737 O O . ARG A 1 92 ? -9.701 9.716 -9.235 1.00 93.38 92 ARG A O 1
ATOM 744 N N . LEU A 1 93 ? -7.875 8.442 -9.549 1.00 87.44 93 LEU A N 1
ATOM 745 C CA . LEU A 1 93 ? -7.878 7.854 -8.209 1.00 87.44 93 LEU A CA 1
ATOM 746 C C . LEU A 1 93 ? -7.617 8.911 -7.126 1.00 87.44 93 LEU A C 1
ATOM 748 O O . LEU A 1 93 ? -8.279 8.913 -6.090 1.00 87.44 93 LEU A O 1
ATOM 752 N N . GLN A 1 94 ? -6.686 9.834 -7.370 1.00 90.44 94 GLN A N 1
ATOM 753 C CA . GLN A 1 94 ? -6.401 10.946 -6.467 1.00 90.44 94 GLN A CA 1
ATOM 754 C C . GLN A 1 94 ? -7.606 11.887 -6.335 1.00 90.44 94 GLN A C 1
ATOM 756 O O . GLN A 1 94 ? -7.926 12.305 -5.225 1.00 90.44 94 GLN A O 1
ATOM 761 N N . GLY A 1 95 ? -8.306 12.172 -7.436 1.00 90.88 95 GLY A N 1
ATOM 762 C CA . GLY A 1 95 ? -9.542 12.953 -7.433 1.00 90.88 95 GLY A CA 1
ATOM 763 C C . GLY A 1 95 ? -10.657 12.286 -6.626 1.00 90.88 95 GLY A C 1
ATOM 764 O O . GLY A 1 95 ? -11.285 12.946 -5.801 1.00 90.88 95 GLY A O 1
ATOM 765 N N . GLN A 1 96 ? -10.856 10.973 -6.792 1.00 88.44 96 GLN A N 1
ATOM 766 C CA . GLN A 1 96 ? -11.838 10.214 -6.006 1.00 88.44 96 GLN A CA 1
ATOM 767 C C . GLN A 1 96 ? -11.516 10.236 -4.507 1.00 88.44 96 GLN A C 1
ATOM 769 O O . GLN A 1 96 ? -12.399 10.519 -3.702 1.00 88.44 96 GLN A O 1
ATOM 774 N N . ARG A 1 97 ? -10.248 10.025 -4.130 1.00 87.69 97 ARG A N 1
ATOM 775 C CA . ARG A 1 97 ? -9.810 10.106 -2.725 1.00 87.69 97 ARG A CA 1
ATOM 776 C C . ARG A 1 97 ? -9.991 11.504 -2.142 1.00 87.69 97 ARG A C 1
ATOM 778 O O . ARG A 1 97 ? -10.498 11.637 -1.037 1.00 87.69 97 ARG A O 1
ATOM 785 N N . ALA A 1 98 ? -9.633 12.548 -2.890 1.00 92.25 98 ALA A N 1
ATOM 786 C CA . ALA A 1 98 ? -9.815 13.927 -2.446 1.00 92.25 98 ALA A CA 1
ATOM 787 C C . ALA A 1 98 ? -11.299 14.277 -2.246 1.00 92.25 98 ALA A C 1
ATOM 789 O O . ALA A 1 98 ? -11.640 14.975 -1.293 1.00 92.25 98 ALA A O 1
ATOM 790 N N . GLN A 1 99 ? -12.186 13.774 -3.110 1.00 90.00 99 GLN A N 1
ATOM 791 C CA . GLN A 1 99 ? -13.628 13.971 -2.977 1.00 90.00 99 GLN A CA 1
ATOM 792 C C . GLN A 1 99 ? -14.209 13.200 -1.781 1.00 90.00 99 GLN A C 1
ATOM 794 O O . GLN A 1 99 ? -15.054 13.738 -1.066 1.00 90.00 99 GLN A O 1
ATOM 799 N N . GLU A 1 100 ? -13.750 11.971 -1.536 1.00 87.56 100 GLU A N 1
ATOM 800 C CA . GLU A 1 100 ? -14.153 11.168 -0.376 1.00 87.56 100 GLU A CA 1
ATOM 801 C C . GLU A 1 100 ? -13.679 11.800 0.942 1.00 87.56 100 GLU A C 1
ATOM 803 O O . GLU A 1 100 ? -14.477 11.967 1.864 1.00 87.56 100 GLU A O 1
ATOM 808 N N . ASP A 1 101 ? -12.426 12.258 1.001 1.00 86.12 101 ASP A N 1
ATOM 809 C CA . ASP A 1 101 ? -11.874 12.967 2.159 1.00 86.12 101 ASP A CA 1
ATOM 810 C C . ASP A 1 101 ? -12.590 14.303 2.406 1.00 86.12 101 ASP A C 1
ATOM 812 O O . ASP A 1 101 ? -12.878 14.650 3.552 1.00 86.12 101 ASP A O 1
ATOM 816 N N . ALA A 1 102 ? -12.917 15.054 1.349 1.00 89.94 102 ALA A N 1
ATOM 817 C CA . ALA A 1 102 ? -13.689 16.290 1.468 1.00 89.94 102 ALA A CA 1
ATOM 818 C C . ALA A 1 102 ? -15.110 16.023 1.985 1.00 89.94 102 ALA A C 1
ATOM 820 O O . ALA A 1 102 ? -15.589 16.736 2.866 1.00 89.94 102 ALA A O 1
ATOM 821 N N . ARG A 1 103 ? -15.767 14.963 1.495 1.00 91.50 103 ARG A N 1
ATOM 822 C CA . ARG A 1 103 ? -17.094 14.550 1.968 1.00 91.50 103 ARG A CA 1
ATOM 823 C C . ARG A 1 103 ? -17.059 14.114 3.433 1.00 91.50 103 ARG A C 1
ATOM 825 O O . ARG A 1 103 ? -17.927 14.517 4.199 1.00 91.50 103 ARG A O 1
ATOM 832 N N . ARG A 1 104 ? -16.039 13.351 3.834 1.00 88.69 104 ARG A N 1
ATOM 833 C CA . ARG A 1 104 ? -15.843 12.923 5.224 1.00 88.69 104 ARG A CA 1
ATOM 834 C C . ARG A 1 104 ? -15.611 14.110 6.159 1.00 88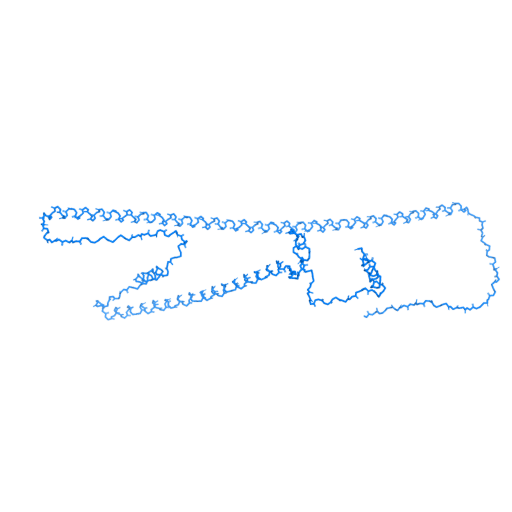.69 104 ARG A C 1
ATOM 836 O O . ARG A 1 104 ? -16.224 14.170 7.219 1.00 88.69 104 ARG A O 1
ATOM 843 N N . LYS A 1 105 ? -14.779 15.075 5.757 1.00 90.62 105 LYS A N 1
ATOM 844 C CA . LYS A 1 105 ? -14.554 16.308 6.529 1.00 90.62 105 LYS A CA 1
ATOM 845 C C . LYS A 1 105 ? -15.828 17.137 6.675 1.00 90.62 105 LYS A C 1
ATOM 847 O O . LYS A 1 105 ? -16.131 17.569 7.781 1.00 90.62 105 LYS A O 1
ATOM 852 N N . ALA A 1 106 ? -16.599 17.299 5.599 1.00 90.19 106 ALA A N 1
ATOM 853 C CA . ALA A 1 106 ? -17.874 18.011 5.650 1.00 90.19 106 ALA A CA 1
ATOM 854 C C . ALA A 1 106 ? -18.886 17.323 6.589 1.00 90.19 106 ALA A C 1
ATOM 856 O O . ALA A 1 106 ? -19.546 17.995 7.378 1.00 90.19 106 ALA A O 1
ATOM 857 N N . GLU A 1 107 ? -18.970 15.989 6.564 1.00 88.31 107 GLU A N 1
ATOM 858 C CA . GLU A 1 107 ? -19.837 15.222 7.471 1.00 88.31 107 GLU A CA 1
ATOM 859 C C . GLU A 1 107 ? -19.381 15.327 8.939 1.00 88.31 107 GLU A C 1
ATOM 861 O O . GLU A 1 107 ? -20.205 15.465 9.847 1.00 88.31 107 GLU A O 1
ATOM 866 N N . GLU A 1 108 ? -18.070 15.313 9.195 1.00 87.62 108 GLU A N 1
ATOM 867 C CA . GLU A 1 108 ? -17.510 15.500 10.537 1.00 87.62 108 GLU A CA 1
ATOM 868 C C . GLU A 1 108 ? -17.740 16.924 11.072 1.00 87.62 108 GLU A C 1
ATOM 870 O O . GLU A 1 108 ? -18.083 17.082 12.248 1.00 87.62 108 GLU A O 1
ATOM 875 N N . GLU A 1 109 ? -17.621 17.955 10.232 1.00 88.12 109 GLU A N 1
ATOM 876 C CA . GLU A 1 109 ? -17.946 19.342 10.587 1.00 88.12 109 GLU A CA 1
ATOM 877 C C . GLU A 1 109 ? -19.445 19.539 10.843 1.00 88.12 109 GLU A C 1
ATOM 879 O O . GLU A 1 109 ? -19.821 20.172 11.834 1.00 88.12 109 GLU A O 1
ATOM 884 N N . GLU A 1 110 ? -20.319 18.946 10.025 1.00 89.19 110 GLU A N 1
ATOM 885 C CA . GLU A 1 110 ? -21.769 18.992 10.238 1.00 89.19 110 GLU A CA 1
ATOM 886 C C . GLU A 1 110 ? -22.163 18.266 11.533 1.00 89.19 110 GLU A C 1
ATOM 888 O O . GLU A 1 110 ? -22.968 18.768 12.323 1.00 89.19 110 GLU A O 1
ATOM 893 N N . ARG A 1 111 ? -21.550 17.109 11.816 1.00 88.19 111 ARG A N 1
ATOM 894 C CA . ARG A 1 111 ? -21.759 16.372 13.069 1.00 88.19 111 ARG A CA 1
ATOM 895 C C . ARG A 1 111 ? -21.241 17.149 14.280 1.00 88.19 111 ARG A C 1
ATOM 897 O O . ARG A 1 111 ? -21.898 17.138 15.323 1.00 88.19 111 ARG A O 1
ATOM 904 N N . LYS A 1 112 ? -20.096 17.834 14.162 1.00 90.81 112 LYS A N 1
ATOM 905 C CA . LYS A 1 112 ? -19.572 18.728 15.208 1.00 90.81 112 LYS A CA 1
ATOM 906 C C . LYS A 1 112 ? -20.521 19.906 15.455 1.00 90.81 112 LYS A C 1
ATOM 908 O O . LYS A 1 112 ? -20.855 20.143 16.613 1.00 90.81 112 LYS A O 1
ATOM 913 N N . ARG A 1 113 ? -21.031 20.564 14.405 1.00 88.62 113 ARG A N 1
ATOM 914 C CA . ARG A 1 113 ? -22.026 21.649 14.524 1.00 88.62 113 ARG A CA 1
ATOM 915 C C . ARG A 1 113 ? -23.319 21.187 15.192 1.00 88.62 113 ARG A C 1
ATOM 917 O O . ARG A 1 113 ? -23.748 21.803 16.161 1.00 88.62 113 ARG A O 1
ATOM 924 N N . LYS A 1 114 ? -23.890 20.054 14.765 1.00 89.56 114 LYS A N 1
ATOM 925 C CA . LYS A 1 114 ? -25.096 19.479 15.395 1.00 89.56 114 LYS A CA 1
ATOM 926 C C . LYS A 1 114 ? -24.884 19.170 16.877 1.00 89.56 114 LYS A C 1
ATOM 928 O O . LYS A 1 114 ? -25.762 19.440 17.691 1.00 89.56 114 LYS A O 1
ATOM 933 N N . LYS A 1 115 ? -23.710 18.642 17.242 1.00 87.56 115 LYS A N 1
ATOM 934 C CA . LYS A 1 115 ? -23.365 18.351 18.640 1.00 87.56 115 LYS A CA 1
ATOM 935 C C . LYS A 1 115 ? -23.213 19.628 19.476 1.00 87.56 115 LYS A C 1
ATOM 937 O O . LYS A 1 115 ? -23.656 19.641 20.620 1.00 87.56 115 LYS A O 1
ATOM 942 N N . GLN A 1 116 ? -22.621 20.684 18.916 1.00 86.06 116 GLN A N 1
ATOM 943 C CA . GLN A 1 116 ? -22.512 21.990 19.576 1.00 86.06 116 GLN A CA 1
ATOM 944 C C . GLN A 1 116 ? -23.893 22.624 19.791 1.00 86.06 116 GLN A C 1
ATOM 946 O O . GLN A 1 116 ? -24.204 23.007 20.915 1.00 86.06 116 GLN A O 1
ATOM 951 N N . GLU A 1 117 ? -24.764 22.628 18.777 1.00 86.25 117 GLU A N 1
ATOM 952 C CA . GLU A 1 117 ? -26.134 23.148 18.903 1.00 86.25 117 GLU A CA 1
ATOM 953 C C . GLU A 1 117 ? -26.982 22.362 19.920 1.00 86.25 117 GLU A C 1
ATOM 955 O O . GLU A 1 117 ? -27.773 22.944 20.667 1.00 86.25 117 GLU A O 1
ATOM 960 N N . GLU A 1 118 ? -26.838 21.034 19.980 1.00 86.56 118 GLU A N 1
ATOM 961 C CA . GLU A 1 118 ? -27.525 20.201 20.976 1.00 86.56 118 GLU A CA 1
ATOM 962 C C . GLU A 1 118 ? -27.005 20.471 22.397 1.00 86.56 118 GLU A C 1
ATOM 964 O O . GLU A 1 118 ? -27.788 20.575 23.347 1.00 86.56 118 GLU A O 1
ATOM 969 N N . GLU A 1 119 ? -25.689 20.634 22.561 1.00 89.19 119 GLU A N 1
ATOM 970 C CA . GLU A 1 119 ? -25.084 20.957 23.852 1.00 89.19 119 GLU A CA 1
ATOM 971 C C . GLU A 1 119 ? -25.479 22.360 24.336 1.00 89.19 119 GLU A C 1
ATOM 973 O O . GLU A 1 119 ? -25.781 22.534 25.521 1.00 89.19 119 GLU A O 1
ATOM 978 N N . GLU A 1 120 ? -25.544 23.343 23.437 1.00 87.94 120 GLU A N 1
ATOM 979 C CA . GLU A 1 120 ? -26.029 24.695 23.726 1.00 87.94 120 GLU A CA 1
ATOM 980 C C . GLU A 1 120 ? -27.502 24.693 24.132 1.00 87.94 120 GLU A C 1
ATOM 982 O O . GLU A 1 120 ? -27.849 25.274 25.162 1.00 87.94 120 GLU A O 1
ATOM 987 N N . LYS A 1 121 ? -28.368 23.961 23.416 1.00 88.81 121 LYS A N 1
ATOM 988 C CA . LYS A 1 121 ? -29.776 23.783 23.813 1.00 88.81 121 LYS A CA 1
ATOM 989 C C . LYS A 1 121 ? -29.895 23.129 25.189 1.00 88.81 121 LYS A C 1
ATOM 991 O O . LYS A 1 121 ? -30.677 23.589 26.021 1.00 88.81 121 LYS A O 1
ATOM 996 N N . ARG A 1 122 ? -29.079 22.109 25.477 1.00 87.62 122 ARG A N 1
ATOM 997 C CA . ARG A 1 122 ? -29.061 21.436 26.785 1.00 87.62 122 ARG A CA 1
ATOM 998 C C . ARG A 1 122 ? -28.540 22.344 27.903 1.00 87.62 122 ARG A C 1
ATOM 1000 O O . ARG A 1 122 ? -29.029 22.259 29.032 1.00 87.62 122 ARG A O 1
ATOM 1007 N N . LYS A 1 123 ? -27.554 23.205 27.630 1.00 85.88 123 LYS A N 1
ATOM 1008 C CA . LYS A 1 123 ? -27.069 24.225 28.579 1.00 85.88 123 LYS A CA 1
ATOM 1009 C C . LYS A 1 123 ? -28.134 25.292 28.826 1.00 85.88 123 LYS A C 1
ATOM 1011 O O . LYS A 1 123 ? -28.421 25.560 29.989 1.00 85.88 123 LYS A O 1
ATOM 1016 N N . ALA A 1 124 ? -28.782 25.799 27.780 1.00 85.94 124 ALA A N 1
ATOM 1017 C CA . ALA A 1 124 ? -29.868 26.771 27.888 1.00 85.94 124 ALA A CA 1
ATOM 1018 C C . ALA A 1 124 ? -31.073 26.214 28.669 1.00 85.94 124 ALA A C 1
ATOM 1020 O O . ALA A 1 124 ? -31.634 26.903 29.519 1.00 85.94 124 ALA A O 1
ATOM 1021 N N . GLU A 1 125 ? -31.443 24.945 28.464 1.00 84.94 125 GLU A N 1
ATOM 1022 C CA . GLU A 1 125 ? -32.509 24.288 29.231 1.00 84.94 125 GLU A CA 1
ATOM 1023 C C . GLU A 1 125 ? -32.128 24.112 30.711 1.00 84.94 125 GLU A C 1
ATOM 1025 O O . GLU A 1 125 ? -32.927 24.402 31.606 1.00 84.94 125 GLU A O 1
ATOM 1030 N N . ARG A 1 126 ? -30.884 23.696 30.996 1.00 83.62 126 ARG A N 1
ATOM 1031 C CA . ARG A 1 126 ? -30.363 23.606 32.371 1.00 83.62 126 ARG A CA 1
ATOM 1032 C C . 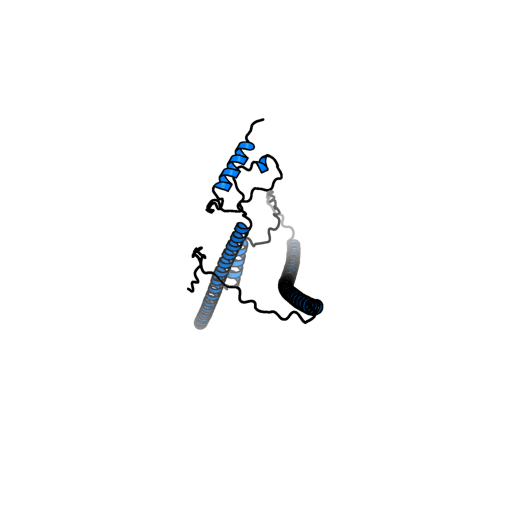ARG A 1 126 ? -30.319 24.966 33.053 1.00 83.62 126 ARG A C 1
ATOM 1034 O O . ARG A 1 126 ? -30.649 25.053 34.234 1.00 83.62 126 ARG A O 1
ATOM 1041 N N . GLU A 1 127 ? -29.928 26.012 32.337 1.00 82.56 127 GLU A N 1
ATOM 1042 C CA . GLU A 1 127 ? -29.874 27.367 32.871 1.00 82.56 127 GLU A CA 1
ATOM 1043 C C . GLU A 1 127 ? -31.276 27.922 33.122 1.00 82.56 127 GLU A C 1
ATOM 1045 O O . GLU A 1 127 ? -31.530 28.438 34.208 1.00 82.56 127 GLU A O 1
ATOM 1050 N N . ARG A 1 128 ? -32.226 27.702 32.207 1.00 84.94 128 ARG A N 1
ATOM 1051 C CA . ARG A 1 128 ? -33.641 28.036 32.417 1.00 84.94 128 ARG A CA 1
ATOM 1052 C C . ARG A 1 128 ? -34.207 27.323 33.646 1.00 84.94 128 ARG A C 1
ATOM 1054 O O . ARG A 1 128 ? -34.825 27.966 34.493 1.00 84.94 128 ARG A O 1
ATOM 1061 N N . LYS A 1 129 ? -33.933 26.023 33.800 1.00 83.31 129 LYS A N 1
ATOM 1062 C CA . LYS A 1 129 ? -34.359 25.229 34.966 1.00 83.31 129 LYS A CA 1
ATOM 1063 C C . LYS A 1 129 ? -33.690 25.698 36.263 1.00 83.31 129 LYS A C 1
ATOM 1065 O O . LYS A 1 129 ? -34.329 25.722 37.313 1.00 83.31 129 LYS A O 1
ATOM 1070 N N . ARG A 1 130 ? -32.421 26.119 36.203 1.00 80.62 130 ARG A N 1
ATOM 1071 C CA . ARG A 1 130 ? -31.690 26.709 37.337 1.00 80.62 130 ARG A CA 1
ATOM 1072 C C . ARG A 1 130 ? -32.249 28.081 37.717 1.00 80.62 130 ARG A C 1
ATOM 1074 O O . ARG A 1 130 ? -32.434 28.332 38.903 1.00 80.62 130 ARG A O 1
ATOM 1081 N N . GLN A 1 131 ? -32.549 28.942 36.747 1.00 79.94 131 GLN A N 1
ATOM 1082 C CA . GLN A 1 131 ? -33.169 30.248 36.980 1.00 79.94 131 GLN A CA 1
ATOM 1083 C C . GLN A 1 131 ? -34.581 30.102 37.560 1.00 79.94 131 GLN A C 1
ATOM 1085 O O . GLN A 1 131 ? -34.944 30.835 38.475 1.00 79.94 131 GLN A O 1
ATOM 1090 N N . GLU A 1 132 ? -35.367 29.131 37.092 1.00 80.94 132 GLU A N 1
ATOM 1091 C CA . GLU A 1 132 ? -36.690 28.829 37.647 1.00 80.94 132 GLU A CA 1
ATOM 1092 C C . GLU A 1 132 ? -36.596 28.307 39.090 1.00 80.94 132 GLU A C 1
ATOM 1094 O O . GLU A 1 132 ? -37.304 28.794 39.971 1.00 80.94 132 GLU A O 1
ATOM 1099 N N . ALA A 1 133 ? -35.656 27.399 39.374 1.00 78.94 133 ALA A N 1
ATOM 1100 C CA . ALA A 1 133 ? -35.387 26.928 40.732 1.00 78.94 133 ALA A CA 1
ATOM 1101 C C . ALA A 1 133 ? -34.883 28.050 41.659 1.00 78.94 133 ALA A C 1
ATOM 1103 O O . ALA A 1 133 ? -35.284 28.105 42.820 1.00 78.94 133 ALA A O 1
ATOM 1104 N N . MET A 1 134 ? -34.063 28.975 41.149 1.00 74.88 134 MET A N 1
ATOM 1105 C CA . MET A 1 134 ? -33.580 30.148 41.886 1.00 74.88 134 MET A CA 1
ATOM 1106 C C . MET A 1 134 ? -34.685 31.187 42.122 1.00 74.88 134 MET A C 1
ATOM 1108 O O . MET A 1 134 ? -34.693 31.835 43.158 1.00 74.88 134 MET A O 1
ATOM 1112 N N . LYS A 1 135 ? -35.663 31.318 41.218 1.00 74.75 135 LYS A N 1
ATOM 1113 C CA . LYS A 1 135 ? -36.877 32.114 41.475 1.00 74.75 135 LYS A CA 1
ATOM 1114 C C . LYS A 1 135 ? -37.790 31.451 42.513 1.00 74.75 135 LYS A C 1
ATOM 1116 O O . LYS A 1 135 ? -38.467 32.152 43.257 1.00 74.75 135 LYS A O 1
ATOM 1121 N N . ARG A 1 136 ? -37.797 30.113 42.588 1.00 66.19 136 ARG A N 1
ATOM 1122 C CA . ARG A 1 136 ? -38.571 29.331 43.571 1.00 66.19 136 ARG A CA 1
ATOM 1123 C C . ARG A 1 136 ? -37.915 29.292 44.957 1.00 66.19 136 ARG A C 1
ATOM 1125 O O . ARG A 1 136 ? -38.615 29.218 45.962 1.00 66.19 136 ARG A O 1
ATOM 1132 N N . MET A 1 137 ? -36.587 29.362 45.021 1.00 59.34 137 MET A N 1
ATOM 1133 C CA . MET A 1 137 ? -35.819 29.546 46.251 1.00 59.34 137 MET A CA 1
ATOM 1134 C C . MET A 1 137 ? -35.510 31.035 46.441 1.00 59.34 137 MET A C 1
ATOM 1136 O O . MET A 1 137 ? -34.475 31.518 45.997 1.00 59.34 137 MET A O 1
ATOM 1140 N N . GLY A 1 138 ? -36.409 31.767 47.103 1.00 60.62 138 GLY A N 1
ATOM 1141 C CA . GLY A 1 138 ? -36.188 33.174 47.465 1.00 60.62 138 GLY A CA 1
ATOM 1142 C C . GLY A 1 138 ? -34.837 33.424 48.170 1.00 60.62 138 GLY A C 1
ATOM 1143 O O . GLY A 1 138 ? -34.232 32.494 48.714 1.00 60.62 138 GLY A O 1
ATOM 1144 N N . PRO A 1 139 ? -34.337 34.674 48.163 1.00 54.94 139 PRO A N 1
ATOM 1145 C CA . PRO A 1 139 ? -32.934 34.993 48.420 1.00 54.94 139 PRO A CA 1
ATOM 1146 C C . PRO A 1 139 ? -32.470 34.550 49.815 1.00 54.94 139 PRO A C 1
ATOM 1148 O O . PRO A 1 139 ? -32.782 35.180 50.825 1.00 54.94 139 PRO A O 1
ATOM 1151 N N . LYS A 1 140 ? -31.657 33.488 49.873 1.00 60.75 140 LYS A N 1
ATOM 1152 C CA . LYS A 1 140 ? -30.832 33.173 51.045 1.00 60.75 140 LYS A CA 1
ATOM 1153 C C . LYS A 1 140 ? -29.538 33.979 50.955 1.00 60.75 140 LYS A C 1
ATOM 1155 O O . LYS A 1 140 ? -28.746 33.780 50.039 1.00 60.75 140 LYS A O 1
ATOM 1160 N N . LYS A 1 141 ? -29.345 34.897 51.904 1.00 49.06 141 LYS A N 1
ATOM 1161 C CA . LYS A 1 141 ? -28.118 35.689 52.068 1.00 49.06 141 LYS A CA 1
ATOM 1162 C C . LYS A 1 141 ? -26.938 34.752 52.387 1.00 49.06 141 LYS A C 1
ATOM 1164 O O . LYS A 1 141 ? -27.027 34.036 53.384 1.00 49.06 141 LYS A O 1
ATOM 1169 N N . PRO A 1 142 ? -25.851 34.736 51.597 1.00 54.25 142 PRO A N 1
ATOM 1170 C CA . PRO A 1 142 ? -24.645 34.011 51.964 1.00 54.25 142 PRO A CA 1
ATOM 1171 C C . PRO A 1 142 ? -23.783 34.881 52.894 1.00 54.25 142 PRO A C 1
ATOM 1173 O O . PRO A 1 142 ? -23.290 35.933 52.496 1.00 54.25 142 PRO A O 1
ATOM 1176 N N . ASN A 1 143 ? -23.596 34.437 54.138 1.00 50.41 143 ASN A N 1
ATOM 1177 C CA . ASN A 1 143 ? -22.451 34.841 54.954 1.00 50.41 143 ASN A CA 1
ATOM 1178 C C . ASN A 1 143 ? -21.259 34.029 54.447 1.00 50.41 143 ASN A C 1
ATOM 1180 O O . ASN A 1 143 ? -21.356 32.818 54.529 1.00 50.41 143 ASN A O 1
ATOM 1184 N N . TYR A 1 144 ? -20.226 34.659 53.884 1.00 51.91 144 TYR A N 1
ATOM 1185 C CA . TYR A 1 144 ? -18.787 34.317 53.936 1.00 51.91 144 TYR A CA 1
ATOM 1186 C C . TYR A 1 144 ? -18.057 34.968 52.746 1.00 51.91 144 TYR A C 1
ATOM 1188 O O . TYR A 1 144 ? -18.534 34.956 51.613 1.00 51.91 144 TYR A O 1
ATOM 1196 N N . VAL A 1 145 ? -16.899 35.568 53.036 1.00 46.19 145 VAL A N 1
ATOM 1197 C CA . VAL A 1 145 ? -16.036 36.299 52.097 1.00 46.19 145 VAL A CA 1
ATOM 1198 C C . VAL A 1 145 ? -15.033 35.320 51.488 1.00 46.19 145 VAL A C 1
ATOM 1200 O O . VAL A 1 145 ? -14.235 34.737 52.215 1.00 46.19 145 VAL A O 1
ATOM 1203 N N . ILE A 1 146 ? -15.067 35.146 50.165 1.00 47.59 146 ILE A N 1
ATOM 1204 C CA . ILE A 1 146 ? -14.063 34.386 49.406 1.00 47.59 146 ILE A CA 1
ATOM 1205 C C . ILE A 1 146 ? -13.241 35.387 48.595 1.00 47.59 146 ILE A C 1
ATOM 1207 O O . ILE A 1 146 ? -13.765 36.077 47.720 1.00 47.59 146 ILE A O 1
ATOM 1211 N N . THR A 1 147 ? -11.951 35.469 48.906 1.00 41.44 147 THR A N 1
ATOM 1212 C CA . THR A 1 147 ? -10.943 36.217 48.156 1.00 41.44 147 THR A CA 1
ATOM 1213 C C . THR A 1 147 ? -10.615 35.473 46.859 1.00 41.44 147 THR A C 1
ATOM 1215 O O . THR A 1 147 ? -10.208 34.313 46.877 1.00 41.44 147 THR A O 1
ATOM 1218 N N . LYS A 1 148 ? -10.826 36.130 45.714 1.00 39.50 148 LYS A N 1
ATOM 1219 C CA . LYS A 1 148 ? -10.430 35.624 44.393 1.00 39.50 148 LYS A CA 1
ATOM 1220 C C . LYS A 1 148 ? -8.929 35.841 44.192 1.00 39.50 148 LYS A C 1
ATOM 1222 O O . LYS A 1 148 ? -8.454 36.958 44.373 1.00 39.50 148 LYS A O 1
ATOM 1227 N N . LYS A 1 149 ? -8.215 34.785 43.801 1.00 34.69 149 LYS A N 1
ATOM 1228 C CA . LYS A 1 149 ? -6.936 34.870 43.089 1.00 34.69 149 LYS A CA 1
ATOM 1229 C C . LYS A 1 149 ? -7.214 34.599 41.614 1.00 34.69 149 LYS A C 1
ATOM 1231 O O . LYS A 1 149 ? -7.977 33.690 41.290 1.00 34.69 149 LYS A O 1
ATOM 1236 N N . GLU A 1 150 ? -6.668 35.466 40.779 1.00 42.31 150 GLU A N 1
ATOM 1237 C CA . GLU A 1 150 ? -6.690 35.420 39.325 1.00 42.31 150 GLU A CA 1
ATOM 1238 C C . GLU A 1 150 ? -5.470 34.613 38.882 1.00 42.31 150 GLU A C 1
ATOM 1240 O O . GLU A 1 150 ? -4.357 35.000 39.213 1.00 42.31 150 GLU A O 1
ATOM 1245 N N . ASP A 1 151 ? -5.680 33.516 38.161 1.00 37.81 151 ASP A N 1
ATOM 1246 C CA . ASP A 1 151 ? -4.642 32.880 37.352 1.00 37.81 151 ASP A CA 1
ATOM 1247 C C . ASP A 1 151 ? -5.245 32.720 35.954 1.00 37.81 151 ASP A C 1
ATOM 1249 O O . ASP A 1 151 ? -6.187 31.952 35.739 1.00 37.81 151 ASP A O 1
ATOM 1253 N N . GLY A 1 152 ? -4.783 33.571 35.038 1.00 41.03 152 GLY A N 1
ATOM 1254 C CA . GLY A 1 152 ? -5.072 33.483 33.615 1.00 41.03 152 GLY A CA 1
ATOM 1255 C C . GLY A 1 152 ? -4.087 32.516 32.974 1.00 41.03 152 GLY A C 1
ATOM 1256 O O . GLY A 1 152 ? -2.888 32.772 32.982 1.00 41.03 152 GLY A O 1
ATOM 1257 N N . GLU A 1 153 ? -4.595 31.413 32.433 1.00 40.31 153 GLU A N 1
ATOM 1258 C CA . GLU A 1 153 ? -3.832 30.534 31.549 1.00 40.31 153 GLU A CA 1
ATOM 1259 C C . GLU A 1 153 ? -3.928 31.067 30.114 1.00 40.31 153 GLU A C 1
ATOM 1261 O O . GLU A 1 153 ? -5.008 31.126 29.519 1.00 40.31 153 GLU A O 1
ATOM 1266 N N . GLU A 1 154 ? -2.779 31.483 29.580 1.00 39.78 154 GLU A N 1
ATOM 1267 C CA . GLU A 1 154 ? -2.550 31.739 28.160 1.00 39.78 154 GLU A CA 1
ATOM 1268 C C . GLU A 1 154 ? -2.681 30.425 27.381 1.00 39.78 154 GLU A C 1
ATOM 1270 O O . GLU A 1 154 ? -1.950 29.462 27.610 1.00 39.78 154 GLU A O 1
ATOM 1275 N N . VAL A 1 155 ? -3.630 30.387 26.448 1.00 41.78 155 VAL A N 1
ATOM 1276 C CA . VAL A 1 155 ? -3.742 29.317 25.457 1.00 41.78 155 VAL A CA 1
ATOM 1277 C C . VAL A 1 155 ? -2.912 29.745 24.250 1.00 41.78 155 VAL A C 1
ATOM 1279 O O . VAL A 1 155 ? -3.358 30.572 23.457 1.00 41.78 155 VAL A O 1
ATOM 1282 N N . GLU A 1 156 ? -1.697 29.209 24.126 1.00 39.25 156 GLU A N 1
ATOM 1283 C CA . GLU A 1 156 ? -0.935 29.270 22.877 1.00 39.25 156 GLU A CA 1
ATOM 1284 C C . GLU A 1 156 ? -1.667 28.449 21.804 1.00 39.25 156 GLU A C 1
ATOM 1286 O O . GLU A 1 156 ? -1.795 27.225 21.893 1.00 39.25 156 GLU A O 1
ATOM 1291 N N . GLU A 1 157 ? -2.162 29.136 20.775 1.00 44.81 157 GLU A N 1
ATOM 1292 C CA . GLU A 1 157 ? -2.585 28.522 19.519 1.00 44.81 157 GLU A CA 1
ATOM 1293 C C . GLU A 1 157 ? -1.342 28.052 18.746 1.00 44.81 157 GLU A C 1
ATOM 1295 O O . GLU A 1 157 ? -0.783 28.775 17.922 1.00 44.81 157 GLU A O 1
ATOM 1300 N N . GLU A 1 158 ? -0.898 26.817 18.997 1.00 44.47 158 GLU A N 1
ATOM 1301 C CA . GLU A 1 158 ? -0.044 26.111 18.042 1.00 44.47 158 GLU A CA 1
ATOM 1302 C C . GLU A 1 158 ? -0.878 25.709 16.813 1.00 44.47 158 GLU A C 1
ATOM 1304 O O . GLU A 1 158 ? -1.866 24.975 16.907 1.00 44.47 158 GLU A O 1
ATOM 1309 N N . GLU A 1 159 ? -0.456 26.184 15.639 1.00 45.72 159 GLU A N 1
ATOM 1310 C CA . GLU A 1 159 ? -1.026 25.823 14.341 1.00 45.72 159 GLU A CA 1
ATOM 1311 C C . GLU A 1 159 ? -1.174 24.295 14.165 1.00 45.72 159 GLU A C 1
ATOM 1313 O O . GLU A 1 159 ? -0.280 23.523 14.539 1.00 45.72 159 GLU A O 1
ATOM 1318 N N . PRO A 1 160 ? -2.259 23.820 13.521 1.00 47.00 160 PRO A N 1
ATOM 1319 C CA . PRO A 1 160 ? -2.559 22.401 13.414 1.00 47.00 160 PRO A CA 1
ATOM 1320 C C . PRO A 1 160 ? -1.578 21.703 12.463 1.00 47.00 160 PRO A C 1
ATOM 1322 O O . PRO A 1 160 ? -1.810 21.553 11.258 1.00 47.00 160 PRO A O 1
ATOM 1325 N N . LYS A 1 161 ? -0.485 21.174 13.024 1.00 53.78 161 LYS A N 1
ATOM 1326 C CA . LYS A 1 161 ? 0.247 20.047 12.438 1.00 53.78 161 LYS A CA 1
ATOM 1327 C C . LYS A 1 161 ? -0.763 18.919 12.263 1.00 53.78 161 LYS A C 1
ATOM 1329 O O . LYS A 1 161 ? -1.131 18.294 13.250 1.00 53.78 161 LYS A O 1
ATOM 1334 N N . LYS A 1 162 ? -1.231 18.719 11.021 1.00 52.12 162 LYS A N 1
ATOM 1335 C CA . LYS A 1 162 ? -2.063 17.599 10.529 1.00 52.12 162 LYS A CA 1
ATOM 1336 C C . LYS A 1 162 ? -2.301 16.553 11.618 1.00 52.12 162 LYS A C 1
ATOM 1338 O O . LYS A 1 162 ? -1.395 15.767 11.874 1.00 52.12 162 LYS A O 1
ATOM 1343 N N . GLU A 1 163 ? -3.473 16.616 12.249 1.00 56.22 163 GLU A N 1
ATOM 1344 C CA . GLU A 1 163 ? -3.858 15.914 13.479 1.00 56.22 163 GLU A CA 1
ATOM 1345 C C . GLU A 1 163 ? -3.520 14.415 13.447 1.00 56.22 163 GLU A C 1
ATOM 1347 O O . GLU A 1 163 ? -4.349 13.550 13.162 1.00 56.22 163 GLU A O 1
ATOM 1352 N N . VAL A 1 164 ? -2.276 14.082 13.776 1.00 60.22 164 VAL A N 1
ATOM 1353 C CA . VAL A 1 164 ? -1.942 12.764 14.284 1.00 60.22 164 VAL A CA 1
ATOM 1354 C C . VAL A 1 164 ? -2.371 12.838 15.734 1.00 60.22 164 VAL A C 1
ATOM 1356 O O . VAL A 1 164 ? -1.720 13.516 16.529 1.00 60.22 164 VAL A O 1
ATOM 1359 N N . LYS A 1 165 ? -3.522 12.230 16.044 1.00 73.81 165 LYS A N 1
ATOM 1360 C CA . LYS A 1 165 ? -4.055 12.135 17.408 1.00 73.81 165 LYS A CA 1
ATOM 1361 C C . LYS A 1 165 ? -2.901 11.900 18.377 1.00 73.81 165 LYS A C 1
ATOM 1363 O O . LYS A 1 165 ? -2.109 10.974 18.170 1.00 73.81 165 LYS A O 1
ATOM 1368 N N . SER A 1 166 ? -2.785 12.755 19.394 1.00 80.94 166 SER A N 1
ATOM 1369 C CA . SER A 1 166 ? -1.705 12.635 20.375 1.00 80.94 166 SER A CA 1
ATOM 1370 C C . SER A 1 166 ? -1.721 11.225 20.967 1.00 80.94 166 SER A C 1
ATOM 1372 O O . SER A 1 166 ? -2.784 10.614 21.106 1.00 80.94 166 SER A O 1
ATOM 1374 N N . LYS A 1 167 ? -0.551 10.685 21.322 1.00 85.44 167 LYS A N 1
ATOM 1375 C CA . LYS A 1 167 ? -0.442 9.346 21.921 1.00 85.44 167 LYS A CA 1
ATOM 1376 C C . LYS A 1 167 ? -1.405 9.184 23.103 1.00 85.44 167 LYS A C 1
ATOM 1378 O O . LYS A 1 167 ? -2.060 8.154 23.230 1.00 85.44 167 LYS A O 1
ATOM 1383 N N . GLU A 1 168 ? -1.552 10.237 23.898 1.00 86.19 168 GLU A N 1
ATOM 1384 C CA . GLU A 1 168 ? -2.472 10.274 25.029 1.00 86.19 168 GLU A CA 1
ATOM 1385 C C . GLU A 1 168 ? -3.947 10.236 24.593 1.00 86.19 168 GLU A C 1
ATOM 1387 O O . GLU A 1 168 ? -4.744 9.496 25.165 1.00 86.19 168 GLU A O 1
ATOM 1392 N N . GLN A 1 169 ? -4.309 10.937 23.515 1.00 87.50 169 GLN A N 1
ATOM 1393 C CA . GLN A 1 169 ? -5.660 10.890 22.941 1.00 87.50 169 GLN A CA 1
ATOM 1394 C C . GLN A 1 169 ? -5.987 9.496 22.387 1.00 87.50 169 GLN A C 1
ATOM 1396 O O . GLN A 1 169 ? -7.083 8.987 22.607 1.00 87.50 169 GLN A O 1
ATOM 1401 N N . MET A 1 170 ? -5.029 8.832 21.732 1.00 86.38 170 MET A N 1
ATOM 1402 C CA . MET A 1 170 ? -5.195 7.458 21.238 1.00 86.38 170 MET A CA 1
ATOM 1403 C C . MET A 1 170 ? -5.385 6.449 22.378 1.00 86.38 170 MET A C 1
ATOM 1405 O O . MET A 1 170 ? -6.198 5.529 22.268 1.00 86.38 170 MET A O 1
ATOM 1409 N N . GLU A 1 171 ? -4.656 6.608 23.484 1.00 89.38 171 GLU A N 1
ATOM 1410 C CA . GLU A 1 171 ? -4.812 5.768 24.676 1.00 89.38 171 GLU A CA 1
ATOM 1411 C C . GLU A 1 171 ? -6.164 6.000 25.365 1.00 89.38 171 GLU A C 1
ATOM 1413 O O . GLU A 1 171 ? -6.826 5.034 25.761 1.00 89.38 171 GLU A O 1
ATOM 1418 N N . GLN A 1 172 ? -6.620 7.252 25.444 1.00 90.88 172 GLN A N 1
ATOM 1419 C CA . GLN A 1 172 ? -7.943 7.598 25.967 1.00 90.88 172 GLN A CA 1
ATOM 1420 C C . GLN A 1 172 ? -9.069 7.038 25.088 1.00 90.88 172 GLN A C 1
ATOM 1422 O O . GLN A 1 172 ? -9.998 6.419 25.612 1.00 90.88 172 GLN A O 1
ATOM 1427 N N . GLU A 1 173 ? -8.970 7.164 23.762 1.00 90.12 173 GLU A N 1
ATOM 1428 C CA . GLU A 1 173 ? -9.920 6.561 22.821 1.00 90.12 173 GLU A CA 1
ATOM 1429 C C . GLU A 1 173 ? -9.938 5.036 22.944 1.00 90.12 173 GLU A C 1
ATOM 1431 O O . GLU A 1 173 ? -11.010 4.435 23.037 1.00 90.12 173 GLU A O 1
ATOM 1436 N N . LYS A 1 174 ? -8.765 4.393 23.026 1.00 93.44 174 LYS A N 1
ATOM 1437 C CA . LYS A 1 174 ? -8.665 2.945 23.253 1.00 93.44 174 LYS A CA 1
ATOM 1438 C C . LYS A 1 174 ? -9.356 2.549 24.556 1.00 93.44 174 LYS A C 1
ATOM 1440 O O . LYS A 1 174 ? -10.113 1.580 24.568 1.00 93.44 174 LYS A O 1
ATOM 1445 N N . ARG A 1 175 ? -9.130 3.288 25.647 1.00 93.88 175 ARG A N 1
ATOM 1446 C CA . ARG A 1 175 ? -9.773 3.028 26.943 1.00 93.88 175 ARG A CA 1
ATOM 1447 C C . ARG A 1 175 ? -11.290 3.202 26.866 1.00 93.88 175 ARG A C 1
ATOM 1449 O O . ARG A 1 175 ? -12.010 2.367 27.406 1.00 93.88 175 ARG A O 1
ATOM 1456 N N . ALA A 1 176 ? -11.770 4.228 26.166 1.00 93.50 176 ALA A N 1
ATOM 1457 C CA . ALA A 1 176 ? -13.197 4.466 25.961 1.00 93.50 176 ALA A CA 1
ATOM 1458 C C . ALA A 1 176 ? -13.856 3.348 25.135 1.00 93.50 176 ALA A C 1
ATOM 1460 O O . ALA A 1 176 ? -14.899 2.828 25.527 1.00 93.50 176 ALA A O 1
ATOM 1461 N N . ILE A 1 177 ? -13.218 2.911 24.044 1.00 93.31 177 ILE A N 1
ATOM 1462 C CA . ILE A 1 177 ? -13.701 1.802 23.204 1.00 93.31 177 ILE A CA 1
ATOM 1463 C C . ILE A 1 177 ? -13.732 0.494 24.001 1.00 93.31 177 ILE A C 1
ATOM 1465 O O . ILE A 1 177 ? -14.699 -0.263 23.917 1.00 93.31 177 ILE A O 1
ATOM 1469 N N . LEU A 1 178 ? -12.694 0.222 24.796 1.00 93.56 178 LEU A N 1
ATOM 1470 C CA . LEU A 1 178 ? -12.656 -0.963 25.652 1.00 93.56 178 LEU A CA 1
ATOM 1471 C C . LEU A 1 178 ? -13.758 -0.922 26.713 1.00 93.56 178 LEU A C 1
ATOM 1473 O O . LEU A 1 178 ? -14.428 -1.929 26.900 1.00 93.56 178 LEU A O 1
ATOM 1477 N N . ALA A 1 179 ? -14.000 0.226 27.348 1.00 92.75 179 ALA A N 1
ATOM 1478 C CA . ALA A 1 179 ? -15.098 0.381 28.300 1.00 92.75 179 ALA A CA 1
ATOM 1479 C C . ALA A 1 179 ? -16.475 0.178 27.645 1.00 92.75 179 ALA A C 1
ATOM 1481 O O . ALA A 1 179 ? -17.358 -0.418 28.250 1.00 92.75 179 ALA A O 1
ATOM 1482 N N . GLN A 1 180 ? -16.657 0.618 26.395 1.00 92.62 180 GLN A N 1
ATOM 1483 C CA . GLN A 1 180 ? -17.889 0.370 25.645 1.00 92.62 180 GLN A CA 1
ATOM 1484 C C . GLN A 1 180 ? -18.059 -1.115 25.294 1.00 92.62 180 GLN A C 1
ATOM 1486 O O . GLN A 1 180 ? -19.168 -1.637 25.354 1.00 92.62 180 GLN A O 1
ATOM 1491 N N . ARG A 1 181 ? -16.978 -1.808 24.917 1.00 92.69 181 ARG A N 1
ATOM 1492 C CA . ARG A 1 181 ? -17.029 -3.219 24.500 1.00 92.69 181 ARG A CA 1
ATOM 1493 C C . ARG A 1 181 ? -17.131 -4.185 25.681 1.00 92.69 181 ARG A C 1
ATOM 1495 O O . ARG A 1 181 ? -17.779 -5.219 25.564 1.00 92.69 181 ARG A O 1
ATOM 1502 N N . ILE A 1 182 ? -16.480 -3.872 26.798 1.00 90.75 182 ILE A N 1
ATOM 1503 C CA . ILE A 1 182 ? -16.468 -4.705 28.002 1.00 90.75 182 ILE A CA 1
ATOM 1504 C C . ILE A 1 182 ? -17.676 -4.324 28.850 1.00 90.75 182 ILE A C 1
ATOM 1506 O O . ILE A 1 182 ? -17.655 -3.344 29.589 1.00 90.75 182 ILE A O 1
ATOM 1510 N N . HIS A 1 183 ? -18.746 -5.101 28.729 1.00 86.44 183 HIS A N 1
ATOM 1511 C CA . HIS A 1 183 ? -19.927 -4.909 29.561 1.00 86.44 183 HIS A CA 1
ATOM 1512 C C . HIS A 1 183 ? -19.686 -5.480 30.968 1.00 86.44 183 HIS A C 1
ATOM 1514 O O . HIS A 1 183 ? -19.232 -6.624 31.078 1.00 86.44 183 HIS A O 1
ATOM 1520 N N . PRO A 1 184 ? -19.991 -4.719 32.037 1.00 89.75 184 PRO A N 1
ATOM 1521 C CA . PRO A 1 184 ? -19.993 -5.244 33.397 1.00 89.75 184 PRO A CA 1
ATOM 1522 C C . PRO A 1 184 ? -20.901 -6.471 33.502 1.00 89.75 184 PRO A C 1
ATOM 1524 O O . PRO A 1 184 ? -21.985 -6.508 32.919 1.00 89.75 184 PRO A O 1
ATOM 1527 N N . LEU A 1 185 ? -20.450 -7.491 34.228 1.00 87.44 185 LEU A N 1
ATOM 1528 C CA . LEU A 1 185 ? -21.227 -8.708 34.432 1.00 87.44 185 LEU A CA 1
ATOM 1529 C C . LEU A 1 185 ? -22.113 -8.540 35.667 1.00 87.44 185 LEU A C 1
ATOM 1531 O O . LEU A 1 185 ? -21.611 -8.446 36.782 1.00 87.44 185 LEU A O 1
ATOM 1535 N N . GLU A 1 186 ? -23.426 -8.533 35.464 1.00 85.31 186 GLU A N 1
ATOM 1536 C CA . GLU A 1 186 ? -24.408 -8.636 36.545 1.00 85.31 186 GLU A CA 1
ATOM 1537 C C . GLU A 1 186 ? -24.631 -10.121 36.852 1.00 85.31 186 GLU A C 1
ATOM 1539 O O . GLU A 1 186 ? -25.200 -10.845 36.034 1.00 85.31 186 GLU A O 1
ATOM 1544 N N . LEU A 1 187 ? -24.119 -10.596 37.991 1.00 85.31 187 LEU A N 1
ATOM 1545 C CA . LEU A 1 187 ? -24.169 -12.016 38.376 1.00 85.31 187 LEU A CA 1
ATOM 1546 C C . LEU A 1 187 ? -25.113 -12.285 39.558 1.00 85.31 187 LEU A C 1
ATOM 1548 O O . LEU A 1 187 ? -25.600 -13.404 39.693 1.00 85.31 187 LEU A O 1
ATOM 1552 N N . ASP A 1 188 ? -25.415 -11.266 40.365 1.00 85.12 188 ASP A N 1
ATOM 1553 C CA . ASP A 1 188 ? -26.100 -11.409 41.661 1.00 85.12 188 ASP A CA 1
ATOM 1554 C C . ASP A 1 188 ? -27.571 -11.849 41.558 1.00 85.12 188 ASP A C 1
ATOM 1556 O O . ASP A 1 188 ? -28.149 -12.326 42.531 1.00 85.12 188 ASP A O 1
ATOM 1560 N N . SER A 1 189 ? -28.194 -11.701 40.386 1.00 82.75 189 SER A N 1
ATOM 1561 C CA . SER A 1 189 ? -29.612 -12.007 40.152 1.00 82.75 189 SER A CA 1
ATOM 1562 C C . SER A 1 189 ? -29.852 -13.267 39.307 1.00 82.75 189 SER A C 1
ATOM 1564 O O . SER A 1 189 ? -31.001 -13.566 38.964 1.00 82.75 189 SER A O 1
ATOM 1566 N N . LEU A 1 190 ? -28.799 -14.010 38.939 1.00 88.00 190 LEU A N 1
ATOM 1567 C CA . LEU A 1 190 ? -28.908 -15.173 38.053 1.00 88.00 190 LEU A CA 1
ATOM 1568 C C . LEU A 1 190 ? -28.958 -16.496 38.829 1.00 88.00 190 LEU A C 1
ATOM 1570 O O . LEU A 1 190 ? -28.178 -16.744 39.741 1.00 88.00 190 LEU A O 1
ATOM 1574 N N . ASP A 1 191 ? -29.845 -17.387 38.385 1.00 92.56 191 ASP A N 1
ATOM 1575 C CA . ASP A 1 191 ? -29.922 -18.776 38.848 1.00 92.56 191 ASP A CA 1
ATOM 1576 C C . ASP A 1 191 ? -28.788 -19.643 38.253 1.00 92.56 191 ASP A C 1
ATOM 1578 O O . ASP A 1 191 ? -28.222 -19.324 37.203 1.00 92.56 191 ASP A O 1
ATOM 1582 N N . SER A 1 192 ? -28.476 -20.771 38.895 1.00 92.19 192 SER A N 1
ATOM 1583 C CA . SER A 1 192 ? -27.366 -21.675 38.556 1.00 92.19 192 SER A CA 1
ATOM 1584 C C . SER A 1 192 ? -27.354 -22.123 37.087 1.00 92.19 192 SER A C 1
ATOM 1586 O O . SER A 1 192 ? -26.303 -22.104 36.442 1.00 92.19 192 SER A O 1
ATOM 1588 N N . ALA A 1 193 ? -28.516 -22.455 36.517 1.00 93.06 193 ALA A N 1
ATOM 1589 C CA . ALA A 1 193 ? -28.637 -22.845 35.113 1.00 93.06 193 ALA A CA 1
ATOM 1590 C C . ALA A 1 193 ? -28.302 -21.682 34.159 1.00 93.06 193 ALA A C 1
ATOM 1592 O O . ALA A 1 193 ? -27.581 -21.862 33.175 1.00 93.06 193 ALA A O 1
ATOM 1593 N N . LYS A 1 194 ? -28.756 -20.464 34.486 1.00 92.31 194 LYS A N 1
ATOM 1594 C CA . LYS A 1 194 ? -28.484 -19.249 33.699 1.00 92.31 194 LYS A CA 1
ATOM 1595 C C . LYS A 1 194 ? -27.017 -18.828 33.792 1.00 92.31 194 LYS A C 1
ATOM 1597 O O . LYS A 1 194 ? -26.449 -18.367 32.804 1.00 92.31 194 LYS A O 1
ATOM 1602 N N . LEU A 1 195 ? -26.380 -19.025 34.948 1.00 92.50 195 LEU A N 1
ATOM 1603 C CA . LEU A 1 195 ? -24.940 -18.802 35.117 1.00 92.50 195 LEU A CA 1
ATOM 1604 C C . LEU A 1 195 ? -24.116 -19.733 34.215 1.00 92.50 195 LEU A C 1
ATOM 1606 O O . LEU A 1 195 ? -23.169 -19.279 33.571 1.00 92.50 195 LEU A O 1
ATOM 1610 N N . GLN A 1 196 ? -24.498 -21.010 34.104 1.00 94.06 196 GLN A N 1
ATOM 1611 C CA . GLN A 1 196 ? -23.828 -21.956 33.205 1.00 94.06 196 GLN A CA 1
ATOM 1612 C C . GLN A 1 196 ? -23.985 -21.575 31.727 1.00 94.06 196 GLN A C 1
ATOM 1614 O O . GLN A 1 196 ? -23.021 -21.658 30.964 1.00 94.06 196 GLN A O 1
ATOM 1619 N N . GLU A 1 197 ? -25.172 -21.135 31.312 1.00 93.94 197 GLU A N 1
ATOM 1620 C CA . GLU A 1 197 ? -25.409 -20.660 29.945 1.00 93.94 197 GLU A CA 1
ATOM 1621 C C . GLU A 1 197 ? -24.586 -19.401 29.634 1.00 93.94 197 GLU A C 1
ATOM 1623 O O . GLU A 1 197 ? -23.905 -19.334 28.606 1.00 93.94 197 GLU A O 1
ATOM 1628 N N . LYS A 1 198 ? -24.550 -18.437 30.566 1.00 92.06 198 LYS A N 1
ATOM 1629 C CA . LYS A 1 198 ? -23.738 -17.222 30.431 1.00 92.06 198 LYS A CA 1
ATOM 1630 C C . LYS A 1 198 ? -22.247 -17.544 30.330 1.00 92.06 198 LYS A C 1
ATOM 1632 O O . LYS A 1 198 ? -21.560 -16.960 29.494 1.00 92.06 198 LYS A O 1
ATOM 1637 N N . ALA A 1 199 ? -21.751 -18.495 31.122 1.00 93.81 199 ALA A N 1
ATOM 1638 C CA . ALA A 1 199 ? -20.363 -18.945 31.059 1.00 93.81 199 ALA A CA 1
ATOM 1639 C C . ALA A 1 199 ? -20.016 -19.573 29.698 1.00 93.81 199 ALA A C 1
ATOM 1641 O O . ALA A 1 199 ? -18.977 -19.248 29.123 1.00 93.81 199 ALA A O 1
ATOM 1642 N N . LYS A 1 200 ? -20.899 -20.417 29.143 1.00 96.06 200 LYS A N 1
ATOM 1643 C CA . LYS A 1 200 ? -20.718 -21.003 27.802 1.00 96.06 200 LYS A CA 1
ATOM 1644 C C . LYS A 1 200 ? -20.700 -19.929 26.715 1.00 96.06 200 LYS A C 1
ATOM 1646 O O . LYS A 1 200 ? -19.791 -19.918 25.889 1.00 96.06 200 LYS A O 1
ATOM 1651 N N . SER A 1 201 ? -21.641 -18.986 26.770 1.00 94.31 201 SER A N 1
ATOM 1652 C CA . SER A 1 201 ? -21.715 -17.863 25.830 1.00 94.31 201 SER A CA 1
ATOM 1653 C C . SER A 1 201 ? -20.459 -16.980 25.882 1.00 94.31 201 SER A C 1
ATOM 1655 O O . SER A 1 201 ? -19.884 -16.659 24.842 1.00 94.31 201 SER A O 1
ATOM 1657 N N . LEU A 1 202 ? -19.964 -16.645 27.081 1.00 94.00 202 LEU A N 1
ATOM 1658 C CA . LEU A 1 202 ? -18.712 -15.897 27.243 1.00 94.00 202 LEU A CA 1
ATOM 1659 C C . LEU A 1 202 ? -17.507 -16.686 26.719 1.00 94.00 202 LEU A C 1
ATOM 1661 O O . LEU A 1 202 ? -16.629 -16.109 26.084 1.00 94.00 202 LEU A O 1
ATOM 1665 N N . HIS A 1 203 ? -17.472 -17.999 26.941 1.00 96.25 203 HIS A N 1
ATOM 1666 C CA . HIS A 1 203 ? -16.398 -18.855 26.447 1.00 96.25 203 HIS A CA 1
ATOM 1667 C C . HIS A 1 203 ? -16.358 -18.911 24.911 1.00 96.25 203 HIS A C 1
ATOM 1669 O O . HIS A 1 203 ? -15.288 -18.791 24.312 1.00 96.25 203 HIS A O 1
ATOM 1675 N N . GLU A 1 204 ? -17.509 -19.046 24.252 1.00 96.88 204 GLU A N 1
ATOM 1676 C CA . GLU A 1 204 ? -17.611 -18.945 22.790 1.00 96.88 204 GLU A CA 1
ATOM 1677 C C . GLU A 1 204 ? -17.211 -17.558 22.286 1.00 96.88 204 GLU A C 1
ATOM 1679 O O . GLU A 1 204 ? -16.440 -17.448 21.331 1.00 96.88 204 GLU A O 1
ATOM 1684 N N . HIS A 1 205 ? -17.651 -16.497 22.967 1.00 94.69 205 HIS A N 1
ATOM 1685 C CA . HIS A 1 205 ? -17.261 -15.135 22.623 1.00 94.69 205 HIS A CA 1
ATOM 1686 C C . HIS A 1 205 ? -15.740 -14.942 22.698 1.00 94.69 205 HIS A C 1
ATOM 1688 O O . HIS A 1 205 ? -15.143 -14.428 21.755 1.00 94.69 205 HIS A O 1
ATOM 1694 N N . ILE A 1 206 ? -15.092 -15.413 23.768 1.00 95.56 206 ILE A N 1
ATOM 1695 C CA . ILE A 1 206 ? -13.632 -15.357 23.923 1.00 95.56 206 ILE A CA 1
ATOM 1696 C C . ILE A 1 206 ? -12.934 -16.142 22.808 1.00 95.56 206 ILE A C 1
ATOM 1698 O O . ILE A 1 206 ? -11.988 -15.624 22.217 1.00 95.56 206 ILE A O 1
ATOM 1702 N N . ARG A 1 207 ? -13.408 -17.347 22.461 1.00 97.50 207 ARG A N 1
ATOM 1703 C CA . ARG A 1 207 ? -12.837 -18.124 21.345 1.00 97.50 207 ARG A CA 1
ATOM 1704 C C . ARG A 1 207 ? -12.889 -17.355 20.024 1.00 97.50 207 ARG A C 1
ATOM 1706 O O . ARG A 1 207 ? -11.884 -17.290 19.319 1.00 97.50 207 ARG A O 1
ATOM 1713 N N . ASN A 1 208 ? -14.013 -16.704 19.732 1.00 96.75 208 ASN A N 1
ATOM 1714 C CA . ASN A 1 208 ? -14.153 -15.875 18.534 1.00 96.75 208 ASN A CA 1
ATOM 1715 C C . ASN A 1 208 ? -13.201 -14.667 18.553 1.00 96.75 208 ASN A C 1
ATOM 1717 O O . ASN A 1 208 ? -12.580 -14.365 17.535 1.00 96.75 208 ASN A O 1
ATOM 1721 N N . LEU A 1 209 ? -13.039 -13.999 19.702 1.00 96.06 209 LEU A N 1
ATOM 1722 C CA . LEU A 1 209 ? -12.091 -12.886 19.853 1.00 96.06 209 LEU A CA 1
ATOM 1723 C C . LEU A 1 209 ? -10.640 -13.319 19.630 1.00 96.06 209 LEU A C 1
ATOM 1725 O O . LEU A 1 209 ? -9.888 -12.595 18.983 1.00 96.06 209 LEU A O 1
ATOM 1729 N N . VAL A 1 210 ? -10.252 -14.488 20.143 1.00 95.81 210 VAL A N 1
ATOM 1730 C CA . VAL A 1 210 ? -8.905 -15.044 19.952 1.00 95.81 210 VAL A CA 1
ATOM 1731 C C . VAL A 1 210 ? -8.653 -15.359 18.477 1.00 95.81 210 VAL A C 1
ATOM 1733 O O . VAL A 1 210 ? -7.595 -15.011 17.958 1.00 95.81 210 VAL A O 1
ATOM 1736 N N . SER A 1 211 ? -9.634 -15.934 17.774 1.00 95.19 211 SER A N 1
ATOM 1737 C CA . SER A 1 211 ? -9.531 -16.160 16.325 1.00 95.19 211 SER A CA 1
ATOM 1738 C C . SER A 1 211 ? -9.341 -14.846 15.562 1.00 95.19 211 SER A C 1
ATOM 1740 O O . SER A 1 211 ? -8.417 -14.720 14.765 1.00 95.19 211 SER A O 1
ATOM 1742 N N . GLN A 1 212 ? -10.156 -13.830 15.861 1.00 96.12 212 GLN A N 1
ATOM 1743 C CA . GLN A 1 212 ? -10.037 -12.509 15.232 1.00 96.12 212 GLN A CA 1
ATOM 1744 C C . GLN A 1 212 ? -8.688 -11.844 15.536 1.00 96.12 212 GLN A C 1
ATOM 1746 O O . GLN A 1 212 ? -8.104 -11.197 14.670 1.00 96.12 212 GLN A O 1
ATOM 1751 N N . GLN A 1 213 ? -8.177 -11.994 16.763 1.00 96.94 213 GLN A N 1
ATOM 1752 C CA . GLN A 1 213 ? -6.855 -11.495 17.134 1.00 96.94 213 GLN A CA 1
ATOM 1753 C C . GLN A 1 213 ? -5.761 -12.160 16.297 1.00 96.94 213 GLN A C 1
ATOM 1755 O O . GLN A 1 213 ? -4.862 -11.460 15.834 1.00 96.94 213 GLN A O 1
ATOM 1760 N N . TYR A 1 214 ? -5.841 -13.476 16.096 1.00 97.44 214 TYR A N 1
ATOM 1761 C CA . TYR A 1 214 ? -4.884 -14.210 15.277 1.00 97.44 214 TYR A CA 1
ATOM 1762 C C . TYR A 1 214 ? -4.881 -13.699 13.831 1.00 97.44 214 TYR A C 1
ATOM 1764 O O . TYR A 1 214 ? -3.823 -13.330 13.324 1.00 97.44 214 TYR A O 1
ATOM 1772 N N . ASP A 1 215 ? -6.051 -13.566 13.202 1.00 95.69 215 ASP A N 1
ATOM 1773 C CA . ASP A 1 215 ? -6.163 -13.057 11.828 1.00 95.69 215 ASP A CA 1
ATOM 1774 C C . ASP A 1 215 ? -5.587 -11.636 11.700 1.00 95.69 215 ASP A C 1
ATOM 1776 O O . ASP A 1 215 ? -4.808 -11.335 10.789 1.00 95.69 215 ASP A O 1
ATOM 1780 N N . LEU A 1 216 ? -5.891 -10.759 12.662 1.00 96.56 216 LEU A N 1
ATOM 1781 C CA . LEU A 1 216 ? -5.330 -9.407 12.705 1.00 96.56 216 LEU A CA 1
ATOM 1782 C C . LEU A 1 216 ? -3.808 -9.417 12.894 1.00 96.56 216 LEU A C 1
ATOM 1784 O O . LEU A 1 216 ? -3.111 -8.631 12.258 1.00 96.56 216 LEU A O 1
ATOM 1788 N N . GLN A 1 217 ? -3.268 -10.316 13.715 1.00 96.31 217 GLN A N 1
ATOM 1789 C CA . GLN A 1 217 ? -1.821 -10.460 13.883 1.00 96.31 217 GLN A CA 1
ATOM 1790 C C . GLN A 1 217 ? -1.144 -10.943 12.597 1.00 96.31 217 GLN A C 1
ATOM 1792 O O . GLN A 1 217 ? -0.096 -10.408 12.241 1.00 96.31 217 GLN A O 1
ATOM 1797 N N . GLN A 1 218 ? -1.746 -11.892 11.874 1.00 96.00 218 GLN A N 1
ATOM 1798 C CA . GLN A 1 218 ? -1.220 -12.362 10.588 1.00 96.00 218 GLN A CA 1
ATOM 1799 C C . GLN A 1 218 ? -1.205 -11.236 9.548 1.00 96.00 218 GLN A C 1
ATOM 1801 O O . GLN A 1 218 ? -0.186 -10.998 8.895 1.00 96.00 218 GLN A O 1
ATOM 1806 N N . THR A 1 219 ? -2.305 -10.483 9.427 1.00 95.50 219 THR A N 1
ATOM 1807 C CA . THR A 1 219 ? -2.353 -9.330 8.509 1.00 95.50 219 THR A CA 1
ATOM 1808 C C . THR A 1 219 ? -1.342 -8.253 8.894 1.00 95.50 219 THR A C 1
ATOM 1810 O O . THR A 1 219 ? -0.645 -7.738 8.023 1.00 95.50 219 THR A O 1
ATOM 1813 N N . PHE A 1 220 ? -1.195 -7.955 10.186 1.00 95.56 220 PHE A N 1
ATOM 1814 C CA . PHE A 1 220 ? -0.209 -7.000 10.681 1.00 95.56 220 PHE A CA 1
ATOM 1815 C C . PHE A 1 220 ? 1.226 -7.421 10.350 1.00 95.56 220 PHE A C 1
ATOM 1817 O O . PHE A 1 220 ? 1.991 -6.601 9.849 1.00 95.56 220 PHE A O 1
ATOM 1824 N N . GLN A 1 221 ? 1.584 -8.691 10.570 1.00 95.44 221 GLN A N 1
ATOM 1825 C CA . GLN A 1 221 ? 2.910 -9.208 10.217 1.00 95.44 221 GLN A CA 1
ATOM 1826 C C . GLN A 1 221 ? 3.174 -9.053 8.721 1.00 95.44 221 GLN A C 1
ATOM 1828 O O . GLN A 1 221 ? 4.204 -8.505 8.336 1.00 95.44 221 GLN A O 1
ATOM 1833 N N . ARG A 1 222 ? 2.219 -9.449 7.871 1.00 94.38 222 ARG A N 1
ATOM 1834 C CA . ARG A 1 222 ? 2.335 -9.278 6.418 1.00 94.38 222 ARG A CA 1
ATOM 1835 C C . ARG A 1 222 ? 2.555 -7.816 6.022 1.00 94.38 222 ARG A C 1
ATOM 1837 O O . ARG A 1 222 ? 3.462 -7.526 5.252 1.00 94.38 222 ARG A O 1
ATOM 1844 N N . LEU A 1 223 ? 1.780 -6.894 6.590 1.00 96.06 223 LEU A N 1
ATOM 1845 C CA . LEU A 1 223 ? 1.939 -5.461 6.333 1.00 96.06 223 LEU A CA 1
ATOM 1846 C C . LEU A 1 223 ? 3.306 -4.933 6.791 1.00 96.06 223 LEU A C 1
ATOM 1848 O O . LEU A 1 223 ? 3.878 -4.069 6.129 1.00 96.06 223 LEU A O 1
ATOM 1852 N N . GLN A 1 224 ? 3.848 -5.444 7.902 1.00 95.56 224 GLN A N 1
ATOM 1853 C CA . GLN A 1 224 ? 5.199 -5.094 8.343 1.00 95.56 224 GLN A CA 1
ATOM 1854 C C . GLN A 1 224 ? 6.263 -5.566 7.350 1.00 95.56 224 GLN A C 1
ATOM 1856 O O . GLN A 1 224 ? 7.169 -4.791 7.042 1.00 95.56 224 GLN A O 1
ATOM 1861 N N . TYR A 1 225 ? 6.144 -6.788 6.822 1.00 95.25 225 TYR A N 1
ATOM 1862 C CA . TYR A 1 225 ? 7.037 -7.279 5.769 1.00 95.25 225 TYR A CA 1
ATOM 1863 C C . TYR A 1 225 ? 6.972 -6.392 4.521 1.00 95.25 225 TYR A C 1
ATOM 1865 O O . TYR A 1 225 ? 8.013 -5.901 4.081 1.00 95.25 225 TYR A O 1
ATOM 1873 N N . ASP A 1 226 ? 5.768 -6.096 4.023 1.00 95.00 226 ASP A N 1
ATOM 1874 C CA . ASP A 1 226 ? 5.572 -5.236 2.849 1.00 95.00 226 ASP A CA 1
ATOM 1875 C C . ASP A 1 226 ? 6.168 -3.830 3.074 1.00 95.00 226 ASP A C 1
ATOM 1877 O O . ASP A 1 226 ? 6.815 -3.257 2.195 1.00 95.00 226 ASP A O 1
ATOM 1881 N N . MET A 1 227 ? 6.001 -3.261 4.274 1.00 94.69 227 MET A N 1
ATOM 1882 C CA . MET A 1 227 ? 6.575 -1.959 4.633 1.00 94.69 227 MET A CA 1
ATOM 1883 C C . MET A 1 227 ? 8.109 -1.980 4.621 1.00 94.69 227 MET A C 1
ATOM 1885 O O . MET A 1 227 ? 8.731 -1.037 4.124 1.00 94.69 227 MET A O 1
ATOM 1889 N N . ILE A 1 228 ? 8.722 -3.039 5.159 1.00 93.94 228 ILE A N 1
ATOM 1890 C CA . ILE A 1 228 ? 10.180 -3.205 5.175 1.00 93.94 228 ILE A CA 1
ATOM 1891 C C . ILE A 1 228 ? 10.711 -3.353 3.745 1.00 93.94 228 ILE A C 1
ATOM 1893 O O . ILE A 1 228 ? 11.666 -2.662 3.387 1.00 93.94 228 ILE A O 1
ATOM 1897 N N . GLU A 1 229 ? 10.066 -4.172 2.911 1.00 93.56 229 GLU A N 1
ATOM 1898 C CA . GLU A 1 229 ? 10.451 -4.362 1.509 1.00 93.56 229 GLU A CA 1
ATOM 1899 C C . GLU A 1 229 ? 10.360 -3.048 0.720 1.00 93.56 229 GLU A C 1
ATOM 1901 O O . GLU A 1 229 ? 11.301 -2.657 0.023 1.00 93.56 229 GLU A O 1
ATOM 1906 N N . MET A 1 230 ? 9.258 -2.305 0.871 1.00 93.75 230 MET A N 1
ATOM 1907 C CA . MET A 1 230 ? 9.095 -0.998 0.230 1.00 93.75 230 MET A CA 1
ATOM 1908 C C . MET A 1 230 ? 10.159 0.004 0.690 1.00 93.75 230 MET A C 1
ATOM 1910 O O . MET A 1 230 ? 10.718 0.732 -0.136 1.00 93.75 230 MET A O 1
ATOM 1914 N N . ALA A 1 231 ? 10.473 0.036 1.987 1.00 93.94 231 ALA A N 1
ATOM 1915 C CA . ALA A 1 231 ? 11.517 0.900 2.527 1.00 93.94 231 ALA A CA 1
ATOM 1916 C C . ALA A 1 231 ? 12.905 0.525 1.980 1.00 93.94 231 ALA A C 1
ATOM 1918 O O . ALA A 1 231 ? 13.703 1.409 1.653 1.00 93.94 231 ALA A O 1
ATOM 1919 N N . GLU A 1 232 ? 13.199 -0.766 1.831 1.00 92.62 232 GLU A N 1
ATOM 1920 C CA . GLU A 1 232 ? 14.447 -1.233 1.233 1.00 92.62 232 GLU A CA 1
ATOM 1921 C C . GLU A 1 232 ? 14.529 -0.877 -0.255 1.00 92.62 232 GLU A C 1
ATOM 1923 O O . GLU A 1 232 ? 15.529 -0.305 -0.699 1.00 92.62 232 GLU A O 1
ATOM 1928 N N . ARG A 1 233 ? 13.456 -1.105 -1.016 1.00 92.44 233 ARG A N 1
ATOM 1929 C CA . ARG A 1 233 ? 13.373 -0.729 -2.431 1.00 92.44 233 ARG A CA 1
ATOM 1930 C C . ARG A 1 233 ? 13.556 0.776 -2.623 1.00 92.44 233 ARG A C 1
ATOM 1932 O O . ARG A 1 233 ? 14.280 1.202 -3.524 1.00 92.44 233 ARG A O 1
ATOM 1939 N N . ALA A 1 234 ? 12.968 1.594 -1.749 1.00 90.56 234 ALA A N 1
ATOM 1940 C CA . ALA A 1 234 ? 13.172 3.040 -1.747 1.00 90.56 234 ALA A CA 1
ATOM 1941 C C . ALA A 1 234 ? 14.639 3.412 -1.469 1.00 90.56 234 ALA A C 1
ATOM 1943 O O . ALA A 1 234 ? 15.205 4.256 -2.168 1.00 90.56 234 ALA A O 1
ATOM 1944 N N . ARG A 1 235 ? 15.297 2.742 -0.510 1.00 88.56 235 ARG A N 1
ATOM 1945 C CA . ARG A 1 235 ? 16.735 2.927 -0.241 1.00 88.56 235 ARG A CA 1
ATOM 1946 C C . ARG A 1 235 ? 17.596 2.535 -1.443 1.00 88.56 235 ARG A C 1
ATOM 1948 O O . ARG A 1 235 ? 18.548 3.248 -1.753 1.00 88.56 235 ARG A O 1
ATOM 1955 N N . GLN A 1 236 ? 17.274 1.444 -2.137 1.00 86.19 236 GLN A N 1
ATOM 1956 C CA . GLN A 1 236 ? 17.993 1.017 -3.343 1.00 86.19 236 GLN A CA 1
ATOM 1957 C C . GLN A 1 236 ? 17.822 2.019 -4.493 1.00 86.19 236 GLN A C 1
ATOM 1959 O O . GLN A 1 236 ? 18.810 2.411 -5.114 1.00 86.19 236 GLN A O 1
ATOM 1964 N N . MET A 1 237 ? 16.602 2.517 -4.721 1.00 81.75 237 MET A N 1
ATOM 1965 C CA . MET A 1 237 ? 16.336 3.572 -5.706 1.00 81.75 237 MET A CA 1
ATOM 1966 C C . MET A 1 237 ? 17.098 4.864 -5.387 1.00 81.75 237 MET A C 1
ATOM 1968 O O . MET A 1 237 ? 17.675 5.481 -6.282 1.00 81.75 237 MET A O 1
ATOM 1972 N N . ALA A 1 238 ? 17.156 5.259 -4.111 1.00 82.81 238 ALA A N 1
ATOM 1973 C CA . ALA A 1 238 ? 17.924 6.423 -3.677 1.00 82.81 238 ALA A CA 1
ATOM 1974 C C . ALA A 1 238 ? 19.436 6.235 -3.897 1.00 82.81 238 ALA A C 1
ATOM 1976 O O . ALA A 1 238 ? 20.101 7.155 -4.375 1.00 82.81 238 ALA A O 1
ATOM 1977 N N . LYS A 1 239 ? 19.979 5.041 -3.614 1.00 80.06 239 LYS A N 1
ATOM 1978 C CA . LYS A 1 239 ? 21.383 4.696 -3.901 1.00 80.06 239 LYS A CA 1
ATOM 1979 C C . LYS A 1 239 ? 21.682 4.724 -5.400 1.00 80.06 239 LYS A C 1
ATOM 1981 O O . LYS A 1 239 ? 22.665 5.338 -5.797 1.00 80.06 239 LYS A O 1
ATOM 1986 N N . SER A 1 240 ? 20.824 4.126 -6.228 1.00 73.19 240 SER A N 1
ATOM 1987 C CA . SER A 1 240 ? 20.964 4.130 -7.691 1.00 73.19 240 SER A CA 1
ATOM 1988 C C . SER A 1 240 ? 20.928 5.552 -8.260 1.00 73.19 240 SER A C 1
ATOM 1990 O O . SER A 1 240 ? 21.797 5.921 -9.046 1.00 73.19 240 SER A O 1
ATOM 1992 N N . ARG A 1 241 ? 20.000 6.398 -7.789 1.00 68.94 241 ARG A N 1
ATOM 1993 C CA . ARG A 1 241 ? 19.943 7.814 -8.178 1.00 68.94 241 ARG A CA 1
ATOM 1994 C C . ARG A 1 241 ? 21.189 8.583 -7.732 1.00 68.94 241 ARG A C 1
ATOM 1996 O O . ARG A 1 241 ? 21.675 9.413 -8.490 1.00 68.94 241 ARG A O 1
ATOM 2003 N N . ARG A 1 242 ? 21.721 8.309 -6.535 1.00 64.94 242 ARG A N 1
ATOM 2004 C CA . ARG A 1 242 ? 22.947 8.953 -6.036 1.00 64.94 242 ARG A CA 1
ATOM 2005 C C . ARG A 1 242 ? 24.182 8.524 -6.825 1.00 64.94 242 ARG A C 1
ATOM 2007 O O . ARG A 1 242 ? 24.982 9.389 -7.137 1.00 64.94 242 ARG A O 1
ATOM 2014 N N . ALA A 1 243 ? 24.301 7.248 -7.190 1.00 61.81 243 ALA A N 1
ATOM 2015 C CA . ALA A 1 243 ? 25.391 6.744 -8.028 1.00 61.81 243 ALA A CA 1
ATOM 2016 C C . ALA A 1 243 ? 25.342 7.308 -9.459 1.00 61.81 243 ALA A C 1
ATOM 2018 O O . ALA A 1 243 ? 26.380 7.590 -10.042 1.00 61.81 243 ALA A O 1
ATOM 2019 N N . LEU A 1 244 ? 24.139 7.519 -10.008 1.00 59.09 244 LEU A N 1
ATOM 2020 C CA . LEU A 1 244 ? 23.959 8.144 -11.322 1.00 59.09 244 LEU A CA 1
ATOM 2021 C C . LEU A 1 244 ? 24.194 9.668 -11.290 1.00 59.09 244 LEU A C 1
ATOM 2023 O O . LEU A 1 244 ? 24.581 10.248 -12.298 1.00 59.09 244 LEU A O 1
ATOM 2027 N N . ALA A 1 245 ? 23.954 10.318 -10.145 1.00 58.50 245 ALA A N 1
ATOM 2028 C CA . ALA A 1 245 ? 24.180 11.753 -9.948 1.00 58.50 245 ALA A CA 1
ATOM 2029 C C . ALA A 1 245 ? 25.612 12.090 -9.494 1.00 58.50 245 ALA A C 1
ATOM 2031 O O . ALA A 1 245 ? 26.080 13.199 -9.733 1.00 58.50 245 ALA A O 1
ATOM 2032 N N . SER A 1 246 ? 26.324 11.152 -8.863 1.00 56.03 246 SER A N 1
ATOM 2033 C CA . SER A 1 246 ? 27.750 11.274 -8.574 1.00 56.03 246 SER A CA 1
ATOM 2034 C C . SER A 1 246 ? 28.556 10.884 -9.809 1.00 56.03 246 SER A C 1
ATOM 2036 O O . SER A 1 246 ? 29.216 9.845 -9.837 1.00 56.03 246 SER A O 1
ATOM 2038 N N . ALA A 1 247 ? 28.531 11.728 -10.840 1.00 58.53 247 ALA A N 1
ATOM 2039 C CA . ALA A 1 247 ? 29.711 11.816 -11.687 1.00 58.53 247 ALA A CA 1
ATOM 2040 C C . ALA A 1 247 ? 30.881 12.117 -10.732 1.00 58.53 247 ALA A C 1
ATOM 2042 O O . ALA A 1 247 ? 30.757 13.032 -9.918 1.00 58.53 247 ALA A O 1
ATOM 2043 N N . GLN A 1 248 ? 31.927 11.285 -10.710 1.00 58.56 248 GLN A N 1
ATOM 2044 C CA . GLN A 1 248 ? 33.036 11.439 -9.765 1.00 58.56 248 GLN A CA 1
ATOM 2045 C C . GLN A 1 248 ? 33.698 12.794 -10.023 1.00 58.56 248 GLN A C 1
ATOM 2047 O O . GLN A 1 248 ? 34.497 12.933 -10.940 1.00 58.56 248 GLN A O 1
ATOM 2052 N N . VAL A 1 249 ? 33.309 13.826 -9.278 1.00 56.72 249 VAL A N 1
ATOM 2053 C CA . VAL A 1 249 ? 33.965 15.129 -9.338 1.00 56.72 249 VAL A CA 1
ATOM 2054 C C . VAL A 1 249 ? 35.337 14.941 -8.707 1.00 56.72 249 VAL A C 1
ATOM 2056 O O . VAL A 1 249 ? 35.443 14.393 -7.611 1.00 56.72 249 VAL A O 1
ATOM 2059 N N . ASP A 1 250 ? 36.392 15.316 -9.425 1.00 60.38 250 ASP A N 1
ATOM 2060 C CA . ASP A 1 250 ? 37.738 15.214 -8.877 1.00 60.38 250 ASP A CA 1
ATOM 2061 C C . ASP A 1 250 ? 37.915 16.261 -7.779 1.00 60.38 250 ASP A C 1
ATOM 2063 O O . ASP A 1 250 ? 37.867 17.456 -8.049 1.00 60.38 250 ASP A O 1
ATOM 2067 N N . GLU A 1 251 ? 38.156 15.817 -6.550 1.00 64.25 251 GLU A N 1
ATOM 2068 C CA . GLU A 1 251 ? 38.466 16.689 -5.408 1.00 64.25 251 GLU A CA 1
ATOM 2069 C C . GLU A 1 251 ? 39.915 17.224 -5.445 1.00 64.25 251 GLU A C 1
ATOM 2071 O O . GLU A 1 251 ? 40.365 17.881 -4.506 1.00 64.25 251 GLU A O 1
ATOM 2076 N N . SER A 1 252 ? 40.679 16.933 -6.506 1.00 67.06 252 SER A N 1
ATOM 2077 C CA . SER A 1 252 ? 42.022 17.483 -6.701 1.00 67.06 252 SER A CA 1
ATOM 2078 C C . SER A 1 252 ? 41.986 18.975 -7.063 1.00 67.06 252 SER A C 1
ATOM 2080 O O . SER A 1 252 ? 41.027 19.476 -7.648 1.00 67.06 252 SER A O 1
ATOM 2082 N N . PHE A 1 253 ? 43.048 19.704 -6.705 1.00 65.56 253 PHE A N 1
ATOM 2083 C CA . PHE A 1 253 ? 43.150 21.149 -6.919 1.00 65.56 253 PHE A CA 1
ATOM 2084 C C . PHE A 1 253 ? 42.959 21.533 -8.398 1.00 65.56 253 PHE A C 1
ATOM 2086 O O . PHE A 1 253 ? 43.785 21.219 -9.266 1.00 65.56 253 PHE A O 1
ATOM 2093 N N . ASP A 1 254 ? 41.866 22.242 -8.688 1.00 70.50 254 ASP A N 1
ATOM 2094 C CA . ASP A 1 254 ? 41.500 22.632 -10.040 1.00 70.50 254 ASP A CA 1
ATOM 2095 C C . ASP A 1 254 ? 42.010 24.035 -10.402 1.00 70.50 254 ASP A C 1
ATOM 2097 O O . ASP A 1 254 ? 41.338 25.045 -10.206 1.00 70.50 254 ASP A O 1
ATOM 2101 N N . ARG A 1 255 ? 43.180 24.080 -11.053 1.00 71.31 255 ARG A N 1
ATOM 2102 C CA . ARG A 1 255 ? 43.771 25.313 -11.611 1.00 71.31 255 ARG A CA 1
ATOM 2103 C C . ARG A 1 255 ? 42.838 26.110 -12.539 1.00 71.31 255 ARG A C 1
ATOM 2105 O O . ARG A 1 255 ? 43.117 27.281 -12.780 1.00 71.31 255 ARG A O 1
ATOM 2112 N N . LEU A 1 256 ? 41.817 25.486 -13.133 1.00 68.31 256 LEU A N 1
ATOM 2113 C CA . LEU A 1 256 ? 40.869 26.157 -14.023 1.00 68.31 256 LEU A CA 1
ATOM 2114 C C . LEU A 1 256 ? 39.749 26.841 -13.227 1.00 68.31 256 LEU A C 1
ATOM 2116 O O . LEU A 1 256 ? 39.404 27.975 -13.549 1.00 68.31 256 LEU A O 1
ATOM 2120 N N . ALA A 1 257 ? 39.255 26.196 -12.167 1.00 72.00 257 ALA A N 1
ATOM 2121 C CA . ALA A 1 257 ? 38.267 26.766 -11.250 1.00 72.00 257 ALA A CA 1
ATOM 2122 C C . ALA A 1 257 ? 38.818 27.982 -10.480 1.00 72.00 257 ALA A C 1
ATOM 2124 O O . ALA A 1 257 ? 38.106 28.965 -10.296 1.00 72.00 257 ALA A O 1
ATOM 2125 N N . ASP A 1 258 ? 40.108 27.969 -10.126 1.00 74.44 258 ASP A N 1
ATOM 2126 C CA . ASP A 1 258 ? 40.778 29.114 -9.486 1.00 74.44 258 ASP A CA 1
ATOM 2127 C C . ASP A 1 258 ? 40.921 30.333 -10.410 1.00 74.44 258 ASP A C 1
ATOM 2129 O O . ASP A 1 258 ? 40.886 31.477 -9.959 1.00 74.44 258 ASP A O 1
ATOM 2133 N N . LYS A 1 259 ? 41.093 30.107 -11.719 1.00 80.06 259 LYS A N 1
ATOM 2134 C CA . LYS A 1 259 ? 41.219 31.190 -12.711 1.00 80.06 259 LYS A CA 1
ATOM 2135 C C . LYS A 1 259 ? 39.866 31.703 -13.195 1.00 80.06 259 LYS A C 1
ATOM 2137 O O . LYS A 1 259 ? 39.767 32.854 -13.613 1.00 80.06 259 LYS A O 1
ATOM 2142 N N . TYR A 1 260 ? 38.841 30.857 -13.159 1.00 80.25 260 TYR A N 1
ATOM 2143 C CA . TYR A 1 260 ? 37.516 31.151 -13.683 1.00 80.25 260 TYR A CA 1
ATOM 2144 C C . TYR A 1 260 ? 36.451 30.694 -12.683 1.00 80.25 260 TYR A C 1
ATOM 2146 O O . TYR A 1 260 ? 36.070 29.527 -12.649 1.00 80.25 260 TYR A O 1
ATOM 2154 N N . THR A 1 261 ? 35.911 31.646 -11.920 1.00 72.81 261 THR A N 1
ATOM 2155 C CA . THR A 1 261 ? 34.931 31.425 -10.836 1.00 72.81 261 THR A CA 1
ATOM 2156 C C . THR A 1 261 ? 33.584 30.836 -11.285 1.00 72.81 261 THR A C 1
ATOM 2158 O O . THR A 1 261 ? 32.755 30.499 -10.444 1.00 72.81 261 THR A O 1
ATOM 2161 N N . GLY A 1 262 ? 33.353 30.698 -12.595 1.00 79.19 262 GLY A N 1
ATOM 2162 C CA . GLY A 1 262 ? 32.171 30.063 -13.190 1.00 79.19 262 GLY A CA 1
ATOM 2163 C C . GLY A 1 262 ? 32.475 28.811 -14.019 1.00 79.19 262 GLY A C 1
ATOM 2164 O O . GLY A 1 262 ? 31.592 28.336 -14.733 1.00 79.19 262 GLY A O 1
ATOM 2165 N N . ALA A 1 263 ? 33.710 28.297 -13.987 1.00 77.38 263 ALA A N 1
ATOM 2166 C CA . ALA A 1 263 ? 34.050 27.071 -14.700 1.00 77.38 263 ALA A CA 1
ATOM 2167 C C . ALA A 1 263 ? 33.366 25.852 -14.045 1.00 77.38 263 ALA A C 1
ATOM 2169 O O . ALA A 1 263 ? 33.351 25.743 -12.817 1.00 77.38 263 ALA A O 1
ATOM 2170 N N . PRO A 1 264 ? 32.790 24.930 -14.838 1.00 78.56 264 PRO A N 1
ATOM 2171 C CA . PRO A 1 264 ? 32.168 23.725 -14.305 1.00 78.56 264 PRO A CA 1
ATOM 2172 C C . PRO A 1 264 ? 33.211 22.830 -13.612 1.00 78.56 264 PRO A C 1
ATOM 2174 O O . PRO A 1 264 ? 34.356 22.767 -14.066 1.00 78.56 264 PRO A O 1
ATOM 2177 N N . PRO A 1 265 ? 32.827 22.115 -12.539 1.00 75.31 265 PRO A N 1
ATOM 2178 C CA . PRO A 1 265 ? 33.751 21.281 -11.782 1.00 75.31 265 PRO A CA 1
ATOM 2179 C C . PRO A 1 265 ? 34.317 20.154 -12.653 1.00 75.31 265 PRO A C 1
ATOM 2181 O O . PRO A 1 265 ? 33.598 19.557 -13.458 1.00 75.31 265 PRO A O 1
ATOM 2184 N N . LYS A 1 266 ? 35.601 19.832 -12.471 1.00 74.50 266 LYS A N 1
ATOM 2185 C CA . LYS A 1 266 ? 36.252 18.709 -13.156 1.00 74.50 266 LYS A CA 1
ATOM 2186 C C . LYS A 1 266 ? 35.551 17.389 -12.855 1.00 74.50 266 LYS A C 1
ATOM 2188 O O . LYS A 1 266 ? 35.536 16.922 -11.719 1.00 74.50 266 LYS A O 1
ATOM 2193 N N . ILE A 1 267 ? 35.029 16.758 -13.900 1.00 74.69 267 ILE A N 1
ATOM 2194 C CA . ILE A 1 267 ? 34.423 15.429 -13.830 1.00 74.69 267 ILE A CA 1
ATOM 2195 C C . ILE A 1 267 ? 35.469 14.391 -14.240 1.00 74.69 267 ILE A C 1
ATOM 2197 O O . ILE A 1 267 ? 36.045 14.473 -15.327 1.00 74.69 267 ILE A O 1
ATOM 2201 N N . GLN A 1 268 ? 35.702 13.396 -13.389 1.00 70.56 268 GLN A N 1
ATOM 2202 C CA . GLN A 1 268 ? 36.508 12.228 -13.724 1.00 70.56 268 GLN A CA 1
ATOM 2203 C C . GLN A 1 268 ? 35.703 11.316 -14.641 1.00 70.56 268 GLN A C 1
ATOM 2205 O O . GLN A 1 268 ? 34.690 10.741 -14.252 1.00 70.56 268 GLN A O 1
ATOM 2210 N N . VAL A 1 269 ? 36.168 11.200 -15.883 1.00 74.44 269 VAL A N 1
ATOM 2211 C CA . VAL A 1 269 ? 35.573 10.315 -16.896 1.00 74.44 269 VAL A CA 1
ATOM 2212 C C . VAL A 1 269 ? 36.041 8.863 -16.709 1.00 74.44 269 VAL A C 1
ATOM 2214 O O . VAL A 1 269 ? 35.397 7.943 -17.202 1.00 74.44 269 VAL A O 1
ATOM 2217 N N . LYS A 1 270 ? 37.141 8.654 -15.975 1.00 70.19 270 LYS A N 1
ATOM 2218 C CA . LYS A 1 270 ? 37.757 7.350 -15.695 1.00 70.19 270 LYS A CA 1
ATOM 2219 C C . LYS A 1 270 ? 38.087 7.213 -14.213 1.00 70.19 270 LYS A C 1
ATOM 2221 O O . LYS A 1 270 ? 38.364 8.210 -13.544 1.00 70.19 270 LYS A O 1
ATOM 2226 N N . SER A 1 271 ? 38.085 5.982 -13.710 1.00 72.75 271 SER A N 1
ATOM 2227 C CA . SER A 1 271 ? 38.391 5.702 -12.303 1.00 72.75 271 SER A CA 1
ATOM 2228 C C . SER A 1 271 ? 39.892 5.825 -12.025 1.00 72.75 271 SER A C 1
ATOM 2230 O O . SER A 1 271 ? 40.711 5.384 -12.827 1.00 72.75 271 SER A O 1
ATOM 2232 N N . LYS A 1 272 ? 40.276 6.326 -10.839 1.00 66.94 272 LYS A N 1
ATOM 2233 C CA . LYS A 1 272 ? 41.686 6.399 -10.383 1.00 66.94 272 LYS A CA 1
ATOM 2234 C C . LYS A 1 272 ? 42.391 5.031 -10.331 1.00 66.94 272 LYS A C 1
ATOM 2236 O O . LYS A 1 272 ? 43.612 4.976 -10.231 1.00 66.94 272 LYS A O 1
ATOM 2241 N N . TYR A 1 273 ? 41.626 3.939 -10.369 1.00 68.50 273 TYR A N 1
ATOM 2242 C CA . TYR A 1 273 ? 42.123 2.561 -10.316 1.00 68.50 273 TYR A CA 1
ATOM 2243 C C . TYR A 1 273 ? 42.110 1.851 -11.678 1.00 68.50 273 TYR A C 1
ATOM 2245 O O . TYR A 1 273 ? 42.505 0.688 -11.765 1.00 68.50 273 TYR A O 1
ATOM 2253 N N . GLU A 1 274 ? 41.648 2.525 -12.732 1.00 74.94 274 GLU A N 1
ATOM 2254 C CA . GLU A 1 274 ? 41.619 1.987 -14.088 1.00 74.94 274 GLU A CA 1
ATOM 2255 C C . GLU A 1 274 ? 43.037 2.024 -14.678 1.00 74.94 274 GLU A C 1
ATOM 2257 O O . GLU A 1 274 ? 43.672 3.077 -14.750 1.00 74.94 274 GLU A O 1
ATOM 2262 N N . ARG A 1 275 ? 43.581 0.854 -15.035 1.00 72.44 275 ARG A N 1
ATOM 2263 C CA . ARG A 1 275 ? 44.910 0.737 -15.646 1.00 72.44 275 ARG A CA 1
ATOM 2264 C C . ARG A 1 275 ? 44.772 0.725 -17.161 1.00 72.44 275 ARG A C 1
ATOM 2266 O O . ARG A 1 275 ? 44.474 -0.316 -17.738 1.00 72.44 275 ARG A O 1
ATOM 2273 N N . ASP A 1 276 ? 45.035 1.865 -17.787 1.00 70.00 276 ASP A N 1
ATOM 2274 C CA . ASP A 1 276 ? 45.184 1.943 -19.237 1.00 70.00 276 ASP A CA 1
ATOM 2275 C C . ASP A 1 276 ? 46.595 1.502 -19.647 1.00 70.00 276 ASP A C 1
ATOM 2277 O O . ASP A 1 276 ? 47.600 1.978 -19.113 1.00 70.00 276 ASP A O 1
ATOM 2281 N N . MET A 1 277 ? 46.673 0.594 -20.620 1.00 68.38 277 MET A N 1
ATOM 2282 C CA . MET A 1 277 ? 47.931 0.256 -21.280 1.00 68.38 277 MET A CA 1
ATOM 2283 C C . MET A 1 277 ? 48.248 1.339 -22.310 1.00 68.38 277 MET A C 1
ATOM 2285 O O . MET A 1 277 ? 47.447 1.599 -23.208 1.00 68.38 277 MET A O 1
ATOM 2289 N N . ASP A 1 278 ? 49.411 1.973 -22.171 1.00 80.31 278 ASP A N 1
ATOM 2290 C CA . ASP A 1 278 ? 49.859 3.028 -23.076 1.00 80.31 278 ASP A CA 1
ATOM 2291 C C . ASP A 1 278 ? 50.026 2.479 -24.500 1.00 80.31 278 ASP A C 1
ATOM 2293 O O . ASP A 1 278 ? 50.906 1.659 -24.767 1.00 80.31 278 ASP A O 1
ATOM 2297 N N . GLN A 1 279 ? 49.157 2.930 -25.404 1.00 81.62 279 GLN A N 1
ATOM 2298 C CA . GLN A 1 279 ? 49.167 2.516 -26.806 1.00 81.62 279 GLN A CA 1
ATOM 2299 C C . GLN A 1 279 ? 50.115 3.351 -27.671 1.00 81.62 279 GLN A C 1
ATOM 2301 O O . GLN A 1 279 ? 50.260 3.074 -28.861 1.00 81.62 279 GLN A O 1
ATOM 2306 N N . GLN A 1 280 ? 50.760 4.377 -27.110 1.00 82.19 280 GLN A N 1
ATOM 2307 C CA . GLN A 1 280 ? 51.688 5.201 -27.871 1.00 82.19 280 GLN A CA 1
ATOM 2308 C C . GLN A 1 280 ? 52.980 4.440 -28.152 1.00 82.19 280 GLN A C 1
ATOM 2310 O O . GLN A 1 280 ? 53.590 3.829 -27.265 1.00 82.19 280 GLN A O 1
ATOM 2315 N N . THR A 1 281 ? 53.442 4.530 -29.397 1.00 84.62 281 THR A N 1
ATOM 2316 C CA . THR A 1 281 ? 54.735 3.970 -29.785 1.00 84.62 281 THR A CA 1
ATOM 2317 C C . THR A 1 281 ? 55.874 4.832 -29.237 1.00 84.62 281 THR A C 1
ATOM 2319 O O . THR A 1 281 ? 55.696 6.004 -28.901 1.00 84.62 281 THR A O 1
ATOM 2322 N N . PHE A 1 282 ? 57.085 4.276 -29.145 1.00 85.25 282 PHE A N 1
ATOM 2323 C CA . PHE A 1 282 ? 58.253 5.017 -28.646 1.00 85.25 282 PHE A CA 1
ATOM 2324 C C . PHE A 1 282 ? 58.519 6.317 -29.430 1.00 85.25 282 PHE A C 1
ATOM 2326 O O . PHE A 1 282 ? 58.877 7.340 -28.843 1.00 85.25 282 PHE A O 1
ATOM 2333 N N . ALA A 1 283 ? 58.294 6.300 -30.746 1.00 87.56 283 ALA A N 1
ATOM 2334 C CA . ALA A 1 283 ? 58.462 7.468 -31.604 1.00 87.56 283 ALA A CA 1
ATOM 2335 C C . ALA A 1 283 ? 57.483 8.601 -31.247 1.00 87.56 283 ALA A C 1
ATOM 2337 O O . ALA A 1 283 ? 57.877 9.770 -31.222 1.00 87.56 283 ALA A O 1
ATOM 2338 N N . ASP A 1 284 ? 56.237 8.258 -30.911 1.00 88.31 284 ASP A N 1
ATOM 2339 C CA . ASP A 1 284 ? 55.209 9.226 -30.517 1.00 88.31 284 ASP A CA 1
ATOM 2340 C C . ASP A 1 284 ? 55.563 9.902 -29.191 1.00 88.31 284 ASP A C 1
ATOM 2342 O O . ASP A 1 284 ? 55.490 11.129 -29.075 1.00 88.31 284 ASP A O 1
ATOM 2346 N N . LYS A 1 285 ? 56.055 9.119 -28.223 1.00 86.88 285 LYS A N 1
ATOM 2347 C CA . LYS A 1 285 ? 56.519 9.632 -26.924 1.00 86.88 285 LYS A CA 1
ATOM 2348 C C . LYS A 1 285 ? 57.705 10.576 -27.086 1.00 86.88 285 LYS A C 1
ATOM 2350 O O . LYS A 1 285 ? 57.721 11.659 -26.505 1.00 86.88 285 LYS A O 1
ATOM 2355 N N . LEU A 1 286 ? 58.673 10.210 -27.928 1.00 87.56 286 LEU A N 1
ATOM 2356 C CA . LEU A 1 286 ? 59.837 11.049 -28.208 1.00 87.56 286 LEU A CA 1
ATOM 2357 C C . LEU A 1 286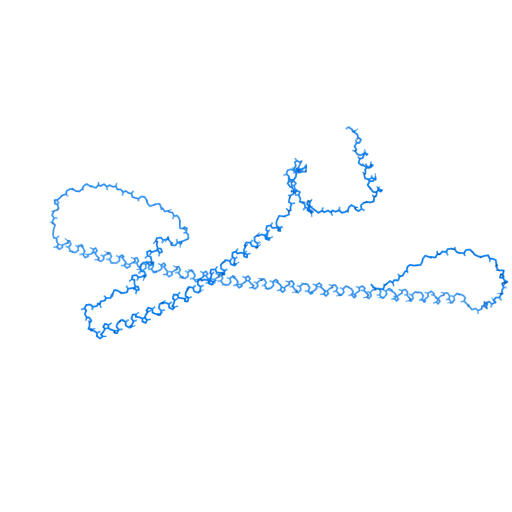 ? 59.445 12.366 -28.895 1.00 87.56 286 LEU A C 1
ATOM 2359 O O . LEU A 1 286 ? 60.009 13.417 -28.589 1.00 87.56 286 LEU A O 1
ATOM 2363 N N . ARG A 1 287 ? 58.471 12.332 -29.813 1.00 88.94 287 ARG A N 1
ATOM 2364 C CA . ARG A 1 287 ? 57.947 13.536 -30.471 1.00 88.94 287 ARG A CA 1
ATOM 2365 C C . ARG A 1 287 ? 57.229 14.450 -29.475 1.00 88.94 287 ARG A C 1
ATOM 2367 O O . ARG A 1 287 ? 57.453 15.658 -29.510 1.00 88.94 287 ARG A O 1
ATOM 2374 N N . ALA A 1 288 ? 56.402 13.893 -28.592 1.00 86.12 288 ALA A N 1
ATOM 2375 C CA . ALA A 1 288 ? 55.712 14.658 -27.554 1.00 86.12 288 ALA A CA 1
ATOM 2376 C C . ALA A 1 288 ? 56.701 15.311 -26.576 1.00 86.12 288 ALA A C 1
ATOM 2378 O O . ALA A 1 288 ? 56.583 16.503 -26.297 1.00 86.12 288 ALA A O 1
ATOM 2379 N N . PHE A 1 289 ? 57.721 14.563 -26.142 1.00 86.94 289 PHE A N 1
ATOM 2380 C CA . PHE A 1 289 ? 58.777 15.066 -25.266 1.00 86.94 289 PHE A CA 1
ATOM 2381 C C . PHE A 1 289 ? 59.540 16.238 -25.899 1.00 86.94 289 PHE A C 1
ATOM 2383 O O . PHE A 1 289 ? 59.668 17.300 -25.298 1.00 86.94 289 PHE A O 1
ATOM 2390 N N . LYS A 1 290 ? 59.968 16.100 -27.161 1.00 87.12 290 LYS A N 1
ATOM 2391 C CA . LYS A 1 290 ? 60.636 17.191 -27.894 1.00 87.12 290 LYS A CA 1
ATOM 2392 C C . LYS A 1 290 ? 59.758 18.438 -28.022 1.00 87.12 290 LYS A C 1
ATOM 2394 O O . LYS A 1 290 ? 60.266 19.547 -27.911 1.00 87.12 290 LYS A O 1
ATOM 2399 N N . LYS A 1 291 ? 58.450 18.261 -28.230 1.00 83.31 291 LYS A N 1
ATOM 2400 C CA . LYS A 1 291 ? 57.492 19.370 -28.318 1.00 83.31 291 LYS A CA 1
ATOM 2401 C C . LYS A 1 291 ? 57.313 20.093 -26.979 1.00 83.31 291 LYS A C 1
ATOM 2403 O O . LYS A 1 291 ? 57.133 21.302 -26.975 1.00 83.31 291 LYS A O 1
ATOM 2408 N N . GLN A 1 292 ? 57.356 19.375 -25.856 1.00 77.50 292 GLN A N 1
ATOM 2409 C CA . GLN A 1 292 ? 57.313 19.996 -24.528 1.00 77.50 292 GLN A CA 1
ATOM 2410 C C . GLN A 1 292 ? 58.575 20.811 -24.251 1.00 77.50 292 GLN A C 1
ATOM 2412 O O . GLN A 1 292 ? 58.455 21.960 -23.849 1.00 77.50 292 GLN A O 1
ATOM 2417 N N . MET A 1 293 ? 59.752 20.271 -24.577 1.00 76.44 293 MET A N 1
ATOM 2418 C CA . MET A 1 293 ? 61.025 20.985 -24.418 1.00 76.44 293 MET A CA 1
ATOM 2419 C C . MET A 1 293 ? 61.081 22.294 -25.222 1.00 76.44 293 MET A C 1
ATOM 2421 O O . MET A 1 293 ? 61.655 23.26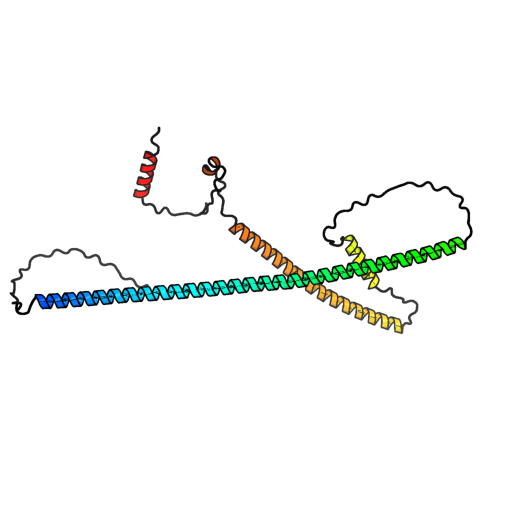3 -24.756 1.00 76.44 293 MET A O 1
ATOM 2425 N N . GLN A 1 294 ? 60.449 22.347 -26.399 1.00 70.00 294 GLN A N 1
ATOM 2426 C CA . GLN A 1 294 ? 60.360 23.569 -27.215 1.00 70.00 294 GLN A CA 1
ATOM 2427 C C . GLN A 1 294 ? 59.395 24.626 -26.654 1.00 70.00 294 GLN A C 1
ATOM 2429 O O . GLN A 1 294 ? 59.482 25.792 -27.018 1.00 70.00 294 GLN A O 1
ATOM 2434 N N . ASN A 1 295 ? 58.449 24.227 -25.801 1.00 62.34 295 ASN A N 1
ATOM 2435 C CA . ASN A 1 295 ? 57.494 25.141 -25.173 1.00 62.34 295 ASN A CA 1
ATOM 2436 C C . ASN A 1 295 ? 57.981 25.657 -23.807 1.00 62.34 295 ASN A C 1
ATOM 2438 O O . ASN A 1 295 ? 57.335 26.534 -23.238 1.00 62.34 295 ASN A O 1
ATOM 2442 N N . GLU A 1 296 ? 59.074 25.100 -23.276 1.00 59.88 296 GLU A N 1
ATOM 2443 C CA . GLU A 1 296 ? 59.717 25.523 -22.023 1.00 59.88 296 GLU A CA 1
ATOM 2444 C C . GLU A 1 296 ? 60.937 26.429 -22.255 1.00 59.88 296 GLU A C 1
ATOM 2446 O O . GLU A 1 296 ? 61.656 26.735 -21.305 1.00 59.88 296 GLU A O 1
ATOM 2451 N N . ASP A 1 297 ? 61.161 26.899 -23.489 1.00 51.84 297 ASP A N 1
ATOM 2452 C CA . ASP A 1 297 ? 62.151 27.944 -23.748 1.00 51.84 297 ASP A CA 1
ATOM 2453 C C . ASP A 1 297 ? 61.683 29.257 -23.081 1.00 51.84 297 ASP A C 1
ATOM 2455 O O . ASP A 1 297 ? 60.620 29.786 -23.428 1.00 51.84 297 ASP A O 1
ATOM 2459 N N . PRO A 1 298 ? 62.430 29.781 -22.092 1.00 57.94 298 PRO A N 1
ATOM 2460 C CA . PRO A 1 298 ? 61.978 30.891 -21.265 1.00 57.94 298 PRO A CA 1
ATOM 2461 C C . PRO A 1 298 ? 62.022 32.223 -22.027 1.00 57.94 298 PRO A C 1
ATOM 2463 O O . PRO A 1 298 ? 63.049 32.591 -22.602 1.00 57.94 298 PRO A O 1
ATOM 2466 N N . GLN A 1 299 ? 60.920 32.975 -21.953 1.00 42.34 299 GLN A N 1
ATOM 2467 C CA . GLN A 1 299 ? 60.949 34.442 -21.914 1.00 42.34 299 GLN A CA 1
ATOM 2468 C C . GLN A 1 299 ? 60.752 34.905 -20.475 1.00 42.34 299 GLN A C 1
ATOM 2470 O O . GLN A 1 299 ? 59.883 34.316 -19.790 1.00 42.34 299 GLN A O 1
#

Secondary structure (DSSP, 8-state):
-------PPPP------PPP---------S-HHHHHHHHHHHHHHHHHHHHHHHHHHHHHHHHHHHHHHHHHHHHHHHHHHHHHHHHHHHHHHHHHHHHHHHHHHHHHHHHHHHHHHHHHHHHHHHHHHHHHHHHHS---------PPPP-----------TT---HHHHHHHHHHHHHHHS-----TT--HHHHHHHHHHHHHHHHHHHHHHHHHHHHHHHHHHHHHHHHHHHHHHHHHHHHHH---B--S--HHHHH-TTPPPPB-SS-TT--------HHHHHHHHHHHHHH----

Organism: Sinanodonta woodiana (NCBI:txid1069815)

InterPro domains:
  IPR001978 Troponin [PF00992] (165-233)
  IPR027707 Troponin T [PTHR11521] (33-276)
  IPR038077 Troponin domain superfamily [G3DSA:1.20.5.350] (167-253)
  IPR038077 Troponin domain superfamily [SSF90250] (165-296)